Protein AF-A0A9E3B581-F1 (afdb_monomer_lite)

Radius of gyration: 24.34 Å; chains: 1; bounding box: 53×61×60 Å

Foldseek 3Di:
DDDDDDDDPPVVVVVVVVVQADPVRHGDPVRVVVVVVVVVVLPPPPPDPQQFDDDQKTKGFDADVVVRDTPDIDIDGPDDDPLVVVPPPDDLVCQLQSQLVVDLQCSLVSSLVSVVVVCVVVVNDDDPVVVVLSVLLVVLSCQLVVLCVCQVNCLQCLAPVNCCVPPVVVLVCQVVAADPPCVPVVDGTSNLVRNLSDPPPRVSNVVSVVSNVVSQVSSCVSVVGPDHD

Secondary structure (DSSP, 8-state):
--------SHHHHHHHHHTTB-TTSSBPHHHHHHHHHHHHHTT--SS-TTS-B-SSEEEEEEEETTTTEEEEEEEEE-----HHHHHTT--HHHHHHHHHTT-SSSHHHHHHHHHHHHHHHHT----HHHHHHHHHHHHHHHHHHHHIIIIIISHHHHSHHHHHHH-HHHHHHHHHSBPTTHHHH--SBHHHHHHTT-TTT-HHHHHHHHHHHHHHHHHHHHHSSSS--

Sequence (229 aa):
MRRGGMRHGALSAALDAQAARGRDGAPSAGLLSRIGRRNAELQDDGGNPFRKIGGAIELHCVVDPASRRVADAASFASAFRGYETLLLKRDLRDAGLISATASGICGGVHAATSAQCLEMALGIRTPPLAILMRNLLLACQYLNDAVMHLFVLSGPDYAETAIRATNREIWTKASQAPARHATVHGHATIGAILTELERPAGRLFAEALDMMRLARAAYALLAGKYPNS

Structure (mmCIF, N/CA/C/O backbone):
data_AF-A0A9E3B581-F1
#
_entry.id   AF-A0A9E3B581-F1
#
loop_
_atom_site.group_PDB
_atom_site.id
_atom_site.type_symbol
_atom_site.label_atom_id
_atom_site.label_alt_id
_atom_site.label_comp_id
_atom_site.label_asym_id
_atom_site.label_entity_id
_atom_site.label_seq_id
_atom_site.pdbx_PDB_ins_code
_atom_site.Cartn_x
_atom_site.Cartn_y
_atom_site.Cartn_z
_atom_site.occupancy
_atom_site.B_iso_or_equiv
_atom_site.auth_seq_id
_atom_site.auth_comp_id
_atom_site.auth_asym_id
_atom_site.auth_atom_id
_atom_site.pdbx_PDB_model_num
ATOM 1 N N . MET A 1 1 ? -27.750 13.774 -43.472 1.00 39.06 1 MET A N 1
ATOM 2 C CA . MET A 1 1 ? -26.744 12.851 -44.044 1.00 39.06 1 MET A CA 1
ATOM 3 C C . MET A 1 1 ? -25.387 13.179 -43.424 1.00 39.06 1 MET A C 1
ATOM 5 O O . MET A 1 1 ? -24.920 14.286 -43.640 1.00 39.06 1 MET A O 1
ATOM 9 N N . ARG A 1 2 ? -24.846 12.265 -42.597 1.00 31.09 2 ARG A N 1
ATOM 10 C CA . ARG A 1 2 ? -23.451 12.092 -42.105 1.00 31.09 2 ARG A CA 1
ATOM 11 C C . ARG A 1 2 ? -23.459 11.535 -40.671 1.00 31.09 2 ARG A C 1
ATOM 13 O O . ARG A 1 2 ? -23.556 12.269 -39.697 1.00 31.09 2 ARG A O 1
ATOM 20 N N . ARG A 1 3 ? -23.379 10.203 -40.585 1.00 34.72 3 ARG A N 1
ATOM 21 C CA . ARG A 1 3 ? -22.932 9.421 -39.421 1.00 34.72 3 ARG A CA 1
ATOM 22 C C . ARG A 1 3 ? -21.536 8.862 -39.730 1.00 34.72 3 ARG A C 1
ATOM 24 O O . ARG A 1 3 ? -21.291 8.506 -40.878 1.00 34.72 3 ARG A O 1
ATOM 31 N N . GLY A 1 4 ? -20.721 8.680 -38.688 1.00 29.81 4 GLY A N 1
ATOM 32 C CA . GLY A 1 4 ? -19.578 7.751 -38.646 1.00 29.81 4 GLY A CA 1
ATOM 33 C C . GLY A 1 4 ? -18.215 8.382 -38.985 1.00 29.81 4 GLY A C 1
ATOM 34 O O . GLY A 1 4 ? -18.109 9.105 -39.962 1.00 29.81 4 GLY A O 1
ATOM 35 N N . GLY A 1 5 ? -17.130 8.153 -38.241 1.00 28.77 5 GLY A N 1
ATOM 36 C CA . GLY A 1 5 ? -16.928 7.153 -37.196 1.00 28.77 5 GLY A CA 1
ATOM 37 C C . GLY A 1 5 ? -15.673 7.406 -36.355 1.00 28.77 5 GLY A C 1
ATOM 38 O O . GLY A 1 5 ? -14.672 7.941 -36.830 1.00 28.77 5 GLY A O 1
ATOM 39 N N . MET A 1 6 ? -15.755 6.986 -35.092 1.00 31.94 6 MET A N 1
ATOM 40 C CA . MET A 1 6 ? -14.611 6.762 -34.213 1.00 31.94 6 MET A CA 1
ATOM 41 C C . MET A 1 6 ? -13.744 5.650 -34.811 1.00 31.94 6 MET A C 1
ATOM 43 O O . MET A 1 6 ? -14.226 4.540 -35.031 1.00 31.94 6 MET A O 1
ATOM 47 N N . ARG A 1 7 ? -12.470 5.942 -35.092 1.00 37.88 7 ARG A N 1
ATOM 48 C CA . ARG A 1 7 ? -11.495 4.933 -35.517 1.00 37.88 7 ARG A CA 1
ATOM 49 C C . ARG A 1 7 ? -10.931 4.204 -34.297 1.00 37.88 7 ARG A C 1
ATOM 51 O O . ARG A 1 7 ? -10.439 4.820 -33.358 1.00 37.88 7 ARG A O 1
ATOM 58 N N . HIS A 1 8 ? -11.033 2.881 -34.354 1.00 37.97 8 HIS A N 1
ATOM 59 C CA . HIS A 1 8 ? -10.507 1.891 -33.422 1.00 37.97 8 HIS A CA 1
ATOM 60 C C . HIS A 1 8 ? -9.009 2.073 -33.112 1.00 37.97 8 HIS A C 1
ATOM 62 O O . HIS A 1 8 ? -8.169 1.721 -33.932 1.00 37.97 8 HIS A O 1
ATOM 68 N N . GLY A 1 9 ? -8.671 2.544 -31.907 1.00 34.25 9 GLY A N 1
ATOM 69 C CA . GLY A 1 9 ? -7.303 2.491 -31.359 1.00 34.25 9 GLY A CA 1
ATOM 70 C C . GLY A 1 9 ? -7.023 1.255 -30.488 1.00 34.25 9 GLY A C 1
ATOM 71 O O . GLY A 1 9 ? -5.874 0.897 -30.272 1.00 34.25 9 GLY A O 1
ATOM 72 N N . ALA A 1 10 ? -8.065 0.564 -30.014 1.00 38.19 10 ALA A N 1
ATOM 73 C CA . ALA A 1 10 ? -7.917 -0.535 -29.054 1.00 38.19 10 ALA A CA 1
ATOM 74 C C . ALA A 1 10 ? -7.697 -1.921 -29.698 1.00 38.19 10 ALA A C 1
ATOM 76 O O . ALA A 1 10 ? -7.156 -2.809 -29.048 1.00 38.19 10 ALA A O 1
ATOM 77 N N . LEU A 1 11 ? -8.069 -2.117 -30.973 1.00 31.05 11 LEU A N 1
ATOM 78 C CA . LEU A 1 11 ? -7.881 -3.406 -31.660 1.00 31.05 11 LEU A CA 1
ATOM 79 C C . LEU A 1 11 ? -6.465 -3.609 -32.236 1.00 31.05 11 LEU A C 1
ATOM 81 O O . LEU A 1 11 ? -6.071 -4.752 -32.449 1.00 31.05 11 LEU A O 1
ATOM 85 N N . SER A 1 12 ? -5.683 -2.544 -32.468 1.00 40.59 12 SER A N 1
ATOM 86 C CA . SER A 1 12 ? -4.322 -2.673 -33.029 1.00 40.59 12 SER A CA 1
ATOM 87 C C . SER A 1 12 ? -3.313 -3.204 -32.002 1.00 40.59 12 SER A C 1
ATOM 89 O O . SER A 1 12 ? -2.490 -4.044 -32.349 1.00 40.59 12 SER A O 1
ATOM 91 N N . ALA A 1 13 ? -3.433 -2.830 -30.725 1.00 41.91 13 ALA A N 1
ATOM 92 C CA . ALA A 1 13 ? -2.500 -3.271 -29.683 1.00 41.91 13 ALA A CA 1
ATOM 93 C C . ALA A 1 13 ? -2.571 -4.787 -29.397 1.00 41.91 13 ALA A C 1
ATOM 95 O O . ALA A 1 13 ? -1.562 -5.409 -29.067 1.00 41.91 13 ALA A O 1
ATOM 96 N N . ALA A 1 14 ? -3.751 -5.398 -29.552 1.00 33.53 14 ALA A N 1
ATOM 97 C CA . ALA A 1 14 ? -3.936 -6.841 -29.382 1.00 33.53 14 ALA A CA 1
ATOM 98 C C . ALA A 1 14 ? -3.384 -7.652 -30.572 1.00 33.53 14 ALA A C 1
ATOM 100 O O . ALA A 1 14 ? -2.835 -8.736 -30.375 1.00 33.53 14 ALA A O 1
ATOM 101 N N . LEU A 1 15 ? -3.470 -7.107 -31.793 1.00 38.09 15 LEU A N 1
ATOM 102 C CA . LEU A 1 15 ? -2.900 -7.716 -33.001 1.00 38.09 15 LEU A CA 1
ATOM 103 C C . LEU A 1 15 ? -1.364 -7.610 -33.027 1.00 38.09 15 LEU A C 1
ATOM 105 O O . LEU A 1 15 ? -0.687 -8.567 -33.406 1.00 38.09 15 LEU A O 1
ATOM 109 N N . ASP A 1 16 ? -0.802 -6.511 -32.517 1.00 46.91 16 ASP A N 1
ATOM 110 C CA . ASP A 1 16 ? 0.651 -6.331 -32.380 1.00 46.91 16 ASP A CA 1
ATOM 111 C C . ASP A 1 16 ? 1.275 -7.273 -31.329 1.00 46.91 16 ASP A C 1
ATOM 113 O O . ASP A 1 16 ? 2.430 -7.686 -31.463 1.00 46.91 16 ASP A O 1
ATOM 117 N N . ALA A 1 17 ? 0.512 -7.681 -30.308 1.00 45.53 17 ALA A N 1
ATOM 118 C CA . ALA A 1 17 ? 0.962 -8.649 -29.305 1.00 45.53 17 ALA A CA 1
ATOM 119 C C . ALA A 1 17 ? 1.059 -10.085 -29.859 1.00 45.53 17 ALA A C 1
ATOM 121 O O . ALA A 1 17 ? 1.951 -10.839 -29.461 1.00 45.53 17 ALA A O 1
ATOM 122 N N . GLN A 1 18 ? 0.187 -10.459 -30.804 1.00 43.88 18 GLN A N 1
ATOM 123 C CA . GLN A 1 18 ? 0.262 -11.744 -31.511 1.00 43.88 18 GLN A CA 1
ATOM 124 C C . GLN A 1 18 ? 1.429 -11.791 -32.510 1.00 43.88 18 GLN A C 1
ATOM 126 O O . GLN A 1 18 ? 2.056 -12.837 -32.654 1.00 43.88 18 GLN A O 1
ATOM 131 N N . ALA A 1 19 ? 1.792 -10.663 -33.130 1.00 48.06 19 ALA A N 1
ATOM 132 C CA . ALA A 1 19 ? 2.948 -10.562 -34.030 1.00 48.06 19 ALA A CA 1
ATOM 133 C C . ALA A 1 19 ? 4.317 -10.596 -33.307 1.00 48.06 19 ALA A C 1
ATOM 135 O O . ALA A 1 19 ? 5.365 -10.766 -33.936 1.00 48.06 19 ALA A O 1
ATOM 136 N N . ALA A 1 20 ? 4.332 -10.439 -31.979 1.00 49.56 20 ALA A N 1
ATOM 137 C CA . ALA A 1 20 ? 5.546 -10.357 -31.165 1.00 49.56 20 ALA A CA 1
ATOM 138 C C . ALA A 1 20 ? 6.066 -11.715 -30.646 1.00 49.56 20 ALA A C 1
ATOM 140 O O . ALA A 1 20 ? 7.172 -11.781 -30.101 1.00 49.56 20 ALA A O 1
ATOM 141 N N . ARG A 1 21 ? 5.299 -12.799 -30.818 1.00 49.09 21 ARG A N 1
ATOM 142 C CA . ARG A 1 21 ? 5.672 -14.158 -30.395 1.00 49.09 21 ARG A CA 1
ATOM 143 C C . ARG A 1 21 ? 5.997 -15.016 -31.619 1.00 49.09 21 ARG A C 1
ATOM 145 O O . ARG A 1 21 ? 5.215 -15.089 -32.560 1.00 49.09 21 ARG A O 1
ATOM 152 N N . GLY A 1 22 ? 7.173 -15.638 -31.623 1.00 55.12 22 GLY A N 1
ATOM 153 C CA . GLY A 1 22 ? 7.554 -16.653 -32.603 1.00 55.12 22 GLY A CA 1
ATOM 154 C C . GLY A 1 22 ? 6.692 -17.912 -32.475 1.00 55.12 22 GLY A C 1
ATOM 155 O O . GLY A 1 22 ? 5.987 -18.094 -31.481 1.00 55.12 22 GLY A O 1
ATOM 156 N N . ARG A 1 23 ? 6.764 -18.793 -33.481 1.00 52.56 23 ARG A N 1
ATOM 157 C CA . ARG A 1 23 ? 5.928 -20.008 -33.595 1.00 52.56 23 ARG A CA 1
ATOM 158 C C . ARG A 1 23 ? 6.023 -20.959 -32.390 1.00 52.56 23 ARG A C 1
ATOM 160 O O . ARG A 1 23 ? 5.072 -21.691 -32.146 1.00 52.56 23 ARG A O 1
ATOM 167 N N . ASP A 1 24 ? 7.087 -20.851 -31.595 1.00 58.00 24 ASP A N 1
ATOM 168 C CA . ASP A 1 24 ? 7.362 -21.704 -30.430 1.00 58.00 24 ASP A CA 1
ATOM 169 C C . ASP A 1 24 ? 7.114 -20.988 -29.084 1.00 58.00 24 ASP A C 1
ATOM 171 O O . ASP A 1 24 ? 7.554 -21.439 -28.029 1.00 58.00 24 ASP A O 1
ATOM 175 N N . GLY A 1 25 ? 6.465 -19.816 -29.100 1.00 57.72 25 GLY A N 1
ATOM 176 C CA . GLY A 1 25 ? 6.252 -18.983 -27.909 1.00 57.72 25 GLY A CA 1
ATOM 177 C C . GLY A 1 25 ? 7.471 -18.155 -27.482 1.00 57.72 25 GLY A C 1
ATOM 178 O O . GLY A 1 25 ? 7.351 -17.313 -26.592 1.00 57.72 25 GLY A O 1
ATOM 179 N N . ALA A 1 26 ? 8.619 -18.331 -28.144 1.00 55.28 26 ALA A N 1
ATOM 180 C CA . ALA A 1 26 ? 9.804 -17.501 -27.957 1.00 55.28 26 ALA A CA 1
ATOM 181 C C . ALA A 1 26 ? 9.571 -16.054 -28.454 1.00 55.28 26 ALA A C 1
ATOM 183 O O . ALA A 1 26 ? 8.834 -15.850 -29.423 1.00 55.28 26 ALA A O 1
ATOM 184 N N . PRO A 1 27 ? 10.195 -15.031 -27.840 1.00 66.00 27 PRO A N 1
ATOM 185 C CA . PRO A 1 27 ? 10.132 -13.651 -28.327 1.00 66.00 27 PRO A CA 1
ATOM 186 C C . PRO A 1 27 ? 10.626 -13.556 -29.777 1.00 66.00 27 PRO A C 1
ATOM 188 O O . PRO A 1 27 ? 11.652 -14.144 -30.119 1.00 66.00 27 PRO A O 1
ATOM 191 N N . SER A 1 28 ? 9.924 -12.821 -30.644 1.00 79.25 28 SER A N 1
ATOM 192 C CA . SER A 1 28 ? 10.356 -12.680 -32.040 1.00 79.25 28 SER A CA 1
ATOM 193 C C . SER A 1 28 ? 11.696 -11.937 -32.146 1.00 79.25 28 SER A C 1
ATOM 195 O O . SER A 1 28 ? 11.995 -11.040 -31.355 1.00 79.25 28 SER A O 1
ATOM 197 N N . ALA A 1 29 ? 12.503 -12.255 -33.163 1.00 71.31 29 ALA A N 1
ATOM 198 C CA . ALA A 1 29 ? 13.773 -11.562 -33.410 1.00 71.31 29 ALA A CA 1
ATOM 199 C C . ALA A 1 29 ? 13.588 -10.040 -33.594 1.00 71.31 29 ALA A C 1
ATOM 201 O O . ALA A 1 29 ? 14.435 -9.251 -33.180 1.00 71.31 29 ALA A O 1
ATOM 202 N N . GLY A 1 30 ? 12.445 -9.616 -34.148 1.00 72.50 30 GLY A N 1
ATOM 203 C CA . GLY A 1 30 ? 12.073 -8.203 -34.259 1.00 72.50 30 GLY A CA 1
ATOM 204 C C . GLY A 1 30 ? 11.800 -7.543 -32.904 1.00 72.50 30 GLY A C 1
ATOM 205 O O . GLY A 1 30 ? 12.221 -6.407 -32.681 1.00 72.50 30 GLY A O 1
ATOM 206 N N . LEU A 1 31 ? 11.157 -8.257 -31.972 1.00 69.06 31 LEU A N 1
ATOM 207 C CA . LEU A 1 31 ? 10.978 -7.797 -30.594 1.00 69.06 31 LEU A CA 1
ATOM 208 C C . LEU A 1 31 ? 12.328 -7.711 -29.866 1.00 69.06 31 LEU A C 1
ATOM 210 O O . LEU A 1 31 ? 12.616 -6.687 -29.254 1.00 69.06 31 LEU A O 1
ATOM 214 N N . LEU A 1 32 ? 13.178 -8.734 -29.987 1.00 66.50 32 LEU A N 1
ATOM 215 C CA . LEU A 1 32 ? 14.514 -8.751 -29.379 1.00 66.50 32 LEU A CA 1
ATOM 216 C C . LEU A 1 32 ? 15.411 -7.631 -29.923 1.00 66.50 32 LEU A C 1
ATOM 218 O O . LEU A 1 32 ? 16.082 -6.961 -29.146 1.00 66.50 32 LEU A O 1
ATOM 222 N N . SER A 1 33 ? 15.369 -7.358 -31.230 1.00 68.06 33 SER A N 1
ATOM 223 C CA . SER A 1 33 ? 16.091 -6.236 -31.847 1.00 68.06 33 SER A CA 1
ATOM 224 C C . SER A 1 33 ? 15.592 -4.879 -31.346 1.00 68.06 33 SER A C 1
ATOM 226 O O . SER A 1 33 ? 16.394 -3.981 -31.098 1.00 68.06 33 SER A O 1
ATOM 228 N N . ARG A 1 34 ? 14.275 -4.712 -31.167 1.00 68.00 34 ARG A N 1
ATOM 229 C CA . ARG A 1 34 ? 13.693 -3.489 -30.592 1.00 68.00 34 ARG A CA 1
ATOM 230 C C . ARG A 1 34 ? 14.086 -3.297 -29.129 1.00 68.00 34 ARG A C 1
ATOM 232 O O . ARG A 1 34 ? 14.439 -2.186 -28.753 1.00 68.00 34 ARG A O 1
ATOM 239 N N . ILE A 1 35 ? 14.044 -4.366 -28.332 1.00 66.25 35 ILE A N 1
ATOM 240 C CA . ILE A 1 35 ? 14.500 -4.354 -26.936 1.00 66.25 35 ILE A CA 1
ATOM 241 C C . ILE A 1 35 ? 15.991 -4.010 -26.886 1.00 66.25 35 ILE A C 1
ATOM 243 O O . ILE A 1 35 ? 16.377 -3.120 -26.141 1.00 66.25 35 ILE A O 1
ATOM 247 N N . GLY A 1 36 ? 16.814 -4.643 -27.727 1.00 64.69 36 GLY A N 1
ATOM 248 C CA . GLY A 1 36 ? 18.250 -4.376 -27.818 1.00 64.69 36 GLY A CA 1
ATOM 249 C C . GLY A 1 36 ? 18.569 -2.926 -28.188 1.00 64.69 36 GLY A C 1
ATOM 250 O O . GLY A 1 36 ? 19.409 -2.314 -27.539 1.00 64.69 36 GLY A O 1
ATOM 251 N N . ARG A 1 37 ? 17.860 -2.343 -29.166 1.00 65.31 37 ARG A N 1
ATOM 252 C CA . ARG A 1 37 ? 18.020 -0.927 -29.550 1.00 65.31 37 ARG A CA 1
ATOM 253 C C . ARG A 1 37 ? 17.639 0.024 -28.424 1.00 65.31 37 ARG A C 1
ATOM 255 O O . ARG A 1 37 ? 18.425 0.900 -28.089 1.00 65.31 37 ARG A O 1
ATOM 262 N N . ARG A 1 38 ? 16.475 -0.198 -27.801 1.00 59.44 38 ARG A N 1
ATOM 263 C CA . ARG A 1 38 ? 16.016 0.625 -26.677 1.00 59.44 38 ARG A CA 1
ATOM 264 C C . ARG A 1 38 ? 16.976 0.525 -25.495 1.00 59.44 38 ARG A C 1
ATOM 266 O O . ARG A 1 38 ? 17.289 1.527 -24.873 1.00 59.44 38 ARG A O 1
ATOM 273 N N . ASN A 1 39 ? 17.497 -0.667 -25.218 1.00 56.38 39 ASN A N 1
ATOM 274 C CA . ASN A 1 39 ? 18.479 -0.871 -24.158 1.00 56.38 39 ASN A CA 1
ATOM 275 C C . ASN A 1 39 ? 19.835 -0.226 -24.484 1.00 56.38 39 ASN A C 1
ATOM 277 O O . ASN A 1 39 ? 20.476 0.276 -23.572 1.00 56.38 39 ASN A O 1
ATOM 281 N N . ALA A 1 40 ? 20.265 -0.203 -25.749 1.00 57.31 40 ALA A N 1
ATOM 282 C CA . ALA A 1 40 ? 21.494 0.475 -26.165 1.00 57.31 40 ALA A CA 1
ATOM 283 C C . ALA A 1 40 ? 21.371 2.003 -26.064 1.00 57.31 40 ALA A C 1
ATOM 285 O O . ALA A 1 40 ? 22.282 2.658 -25.568 1.00 57.31 40 ALA A O 1
ATOM 286 N N . GLU A 1 41 ? 20.217 2.568 -26.436 1.00 55.50 41 GLU A N 1
ATOM 287 C CA . GLU A 1 41 ? 19.909 3.984 -26.199 1.00 55.50 41 GLU A CA 1
ATOM 288 C C . GLU A 1 41 ? 19.975 4.316 -24.702 1.00 55.50 41 GLU A C 1
ATOM 290 O O . GLU A 1 41 ? 20.425 5.404 -24.350 1.00 55.50 41 GLU A O 1
ATOM 295 N N . LEU A 1 42 ? 19.608 3.370 -23.823 1.00 52.25 42 LEU A N 1
ATOM 296 C CA . LEU A 1 42 ? 19.691 3.475 -22.360 1.00 52.25 42 LEU A CA 1
ATOM 297 C C . LEU A 1 42 ? 21.117 3.416 -21.768 1.00 52.25 42 LEU A C 1
ATOM 299 O O . LEU A 1 42 ? 21.265 3.733 -20.588 1.00 52.25 42 LEU A O 1
ATOM 303 N N . GLN A 1 43 ? 22.151 3.064 -22.546 1.00 49.31 43 GLN A N 1
ATOM 304 C CA . GLN A 1 43 ? 23.533 2.923 -22.051 1.00 49.31 43 GLN A CA 1
ATOM 305 C C . GLN A 1 43 ? 24.448 4.141 -22.261 1.00 49.31 43 GLN A C 1
ATOM 307 O O . GLN A 1 43 ? 25.505 4.169 -21.645 1.00 49.31 43 GLN A O 1
ATOM 312 N N . ASP A 1 44 ? 24.059 5.146 -23.055 1.00 51.00 44 ASP A N 1
ATOM 313 C CA . ASP A 1 44 ? 24.839 6.391 -23.188 1.00 51.00 44 ASP A CA 1
ATOM 314 C C . ASP A 1 44 ? 24.720 7.246 -21.907 1.00 51.00 44 ASP A C 1
ATOM 316 O O . ASP A 1 44 ? 23.622 7.622 -21.472 1.00 51.00 44 ASP A O 1
ATOM 320 N N . ASP A 1 45 ? 25.855 7.478 -21.258 1.00 54.06 45 ASP A N 1
ATOM 321 C CA . ASP A 1 45 ? 26.043 7.841 -19.853 1.00 54.06 45 ASP A CA 1
ATOM 322 C C . ASP A 1 45 ? 26.466 9.305 -19.661 1.00 54.06 45 ASP A C 1
ATOM 324 O O . ASP A 1 45 ? 27.198 9.641 -18.731 1.00 54.06 45 ASP A O 1
ATOM 328 N N . GLY A 1 46 ? 25.918 10.204 -20.488 1.00 51.03 46 GLY A N 1
ATOM 329 C CA . GLY A 1 46 ? 26.117 11.664 -20.472 1.00 51.03 46 GLY A CA 1
ATOM 330 C C . GLY A 1 46 ? 25.676 12.419 -19.200 1.00 51.03 46 GLY A C 1
ATOM 331 O O . GLY A 1 46 ? 25.157 13.529 -19.288 1.00 51.03 46 GLY A O 1
ATOM 332 N N . GLY A 1 47 ? 25.844 11.836 -18.011 1.00 51.72 47 GLY A N 1
ATOM 333 C CA . GLY A 1 47 ? 25.756 12.517 -16.723 1.00 51.72 47 GLY A CA 1
ATOM 334 C C . GLY A 1 47 ? 24.343 12.783 -16.207 1.00 51.72 47 GLY A C 1
ATOM 335 O O . GLY A 1 47 ? 24.195 13.600 -15.306 1.00 51.72 47 GLY A O 1
ATOM 336 N N . ASN A 1 48 ? 23.301 12.135 -16.745 1.00 50.50 48 ASN A N 1
ATOM 337 C CA . ASN A 1 48 ? 21.916 12.366 -16.318 1.00 50.50 48 ASN A CA 1
ATOM 338 C C . ASN A 1 48 ? 21.562 11.564 -15.039 1.00 50.50 48 ASN A C 1
ATOM 340 O O . ASN 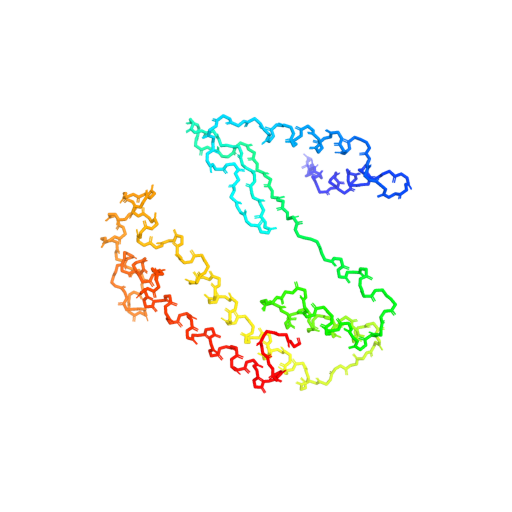A 1 48 ? 21.343 10.351 -15.127 1.00 50.50 48 ASN A O 1
ATOM 344 N N . PRO A 1 49 ? 21.426 12.211 -13.862 1.00 52.00 49 PRO A N 1
ATOM 345 C CA . PRO A 1 49 ? 21.212 11.529 -12.582 1.00 52.00 49 PRO A CA 1
ATOM 346 C C . PRO A 1 49 ? 19.799 10.940 -12.417 1.00 52.00 49 PRO A C 1
ATOM 348 O O . PRO A 1 49 ? 19.541 10.240 -11.442 1.00 52.00 49 PRO A O 1
ATOM 351 N N . PHE A 1 50 ? 18.876 11.197 -13.350 1.00 48.09 50 PHE A N 1
ATOM 352 C CA . PHE A 1 50 ? 17.476 10.757 -13.272 1.00 48.09 50 PHE A CA 1
ATOM 353 C C . PHE A 1 50 ? 17.179 9.496 -14.093 1.00 48.09 50 PHE A C 1
ATOM 355 O O . PHE A 1 50 ? 16.044 9.018 -14.093 1.00 48.09 50 PHE A O 1
ATOM 362 N N . ARG A 1 51 ? 18.173 8.958 -14.815 1.00 49.88 51 ARG A N 1
ATOM 363 C CA . ARG A 1 51 ? 17.961 7.843 -15.749 1.00 49.88 51 ARG A CA 1
ATOM 364 C C . ARG A 1 51 ? 17.789 6.491 -15.061 1.00 49.88 51 ARG A C 1
ATOM 366 O O . ARG A 1 51 ? 17.202 5.600 -15.656 1.00 49.88 51 ARG A O 1
ATOM 373 N N . LYS A 1 52 ? 18.273 6.336 -13.827 1.00 48.31 52 LYS A N 1
ATOM 374 C CA . LYS A 1 52 ? 18.063 5.130 -13.025 1.00 48.31 52 LYS A CA 1
ATOM 375 C C . LYS A 1 52 ? 17.690 5.508 -11.602 1.00 48.31 52 LYS A C 1
ATOM 377 O O . LYS A 1 52 ? 18.542 5.852 -10.790 1.00 48.31 52 LYS A O 1
ATOM 382 N N . ILE A 1 53 ? 16.406 5.388 -11.300 1.00 48.50 53 ILE A N 1
ATOM 383 C CA . ILE A 1 53 ? 15.895 5.435 -9.933 1.00 48.50 53 ILE A CA 1
ATOM 384 C C . ILE A 1 53 ? 15.359 4.032 -9.637 1.00 48.50 53 ILE A C 1
ATOM 386 O O . ILE A 1 53 ? 14.394 3.612 -10.277 1.00 48.50 53 ILE A O 1
ATOM 390 N N . GLY A 1 54 ? 15.978 3.290 -8.706 1.00 48.41 54 GLY A N 1
ATOM 391 C CA . GLY A 1 54 ? 15.287 2.157 -8.075 1.00 48.41 54 GLY A CA 1
ATOM 392 C C . GLY A 1 54 ? 16.071 0.890 -7.703 1.00 48.41 54 GLY A C 1
ATOM 393 O O . GLY A 1 54 ? 17.210 0.670 -8.112 1.00 48.41 54 GLY A O 1
ATOM 394 N N . GLY A 1 55 ? 15.380 0.076 -6.890 1.00 55.38 55 GLY A N 1
ATOM 395 C CA . GLY A 1 55 ? 15.712 -1.282 -6.439 1.00 55.38 55 GLY A CA 1
ATOM 396 C C . GLY A 1 55 ? 14.991 -2.363 -7.265 1.00 55.38 55 GLY A C 1
ATOM 397 O O . GLY A 1 55 ? 15.328 -2.570 -8.421 1.00 55.38 55 GLY A O 1
ATOM 398 N N . ALA A 1 56 ? 14.003 -3.081 -6.706 1.00 66.31 56 ALA A N 1
ATOM 399 C CA . ALA A 1 56 ? 13.307 -4.180 -7.415 1.00 66.31 56 ALA A CA 1
ATOM 400 C C . ALA A 1 56 ? 12.448 -3.735 -8.627 1.00 66.31 56 ALA A C 1
ATOM 402 O O . ALA A 1 56 ? 12.136 -4.551 -9.498 1.00 66.31 56 ALA A O 1
ATOM 403 N N . ILE A 1 57 ? 12.077 -2.451 -8.682 1.00 79.06 57 ILE A N 1
ATOM 404 C CA . ILE A 1 57 ? 11.528 -1.771 -9.861 1.00 79.06 57 ILE A CA 1
ATOM 405 C C . ILE A 1 57 ? 12.518 -0.672 -10.238 1.00 79.06 57 ILE A C 1
ATOM 407 O O . ILE A 1 57 ? 12.921 0.113 -9.381 1.00 79.06 57 ILE A O 1
ATOM 411 N N . GLU A 1 58 ? 12.874 -0.616 -11.513 1.00 79.38 58 GLU A N 1
ATOM 412 C CA . GLU A 1 58 ? 13.701 0.412 -12.124 1.00 79.38 58 GLU A CA 1
ATOM 413 C C . GLU A 1 58 ? 12.838 1.308 -13.018 1.00 79.38 58 GLU A C 1
ATOM 415 O O . GLU A 1 58 ? 11.999 0.826 -13.787 1.00 79.38 58 GLU A O 1
ATOM 420 N N . LEU A 1 59 ? 13.063 2.617 -12.934 1.00 78.75 59 LEU A N 1
ATOM 421 C CA . LEU A 1 59 ? 12.500 3.602 -13.853 1.00 78.75 59 LEU A CA 1
ATOM 422 C C . LEU A 1 59 ? 13.620 4.194 -14.705 1.00 78.75 59 LEU A C 1
ATOM 424 O O . LEU A 1 59 ? 14.599 4.715 -14.170 1.00 78.75 59 LEU A O 1
ATOM 428 N N . HIS A 1 60 ? 13.442 4.102 -16.020 1.00 78.62 60 HIS A N 1
ATOM 429 C CA . HIS A 1 60 ? 14.338 4.615 -17.047 1.00 78.62 60 HIS A CA 1
ATOM 430 C C . HIS A 1 60 ? 13.666 5.780 -17.756 1.00 78.62 60 HIS A C 1
ATOM 432 O O . HIS A 1 60 ? 12.655 5.581 -18.423 1.00 78.62 60 HIS A O 1
ATOM 438 N N . CYS A 1 61 ? 14.213 6.987 -17.622 1.00 78.81 61 CYS A N 1
ATOM 439 C CA . CYS A 1 61 ? 13.602 8.205 -18.158 1.00 78.81 61 CYS A CA 1
ATOM 440 C C . CYS A 1 61 ? 14.591 9.002 -19.016 1.00 78.81 61 CYS A C 1
ATOM 442 O O . CYS A 1 61 ? 15.746 9.193 -18.633 1.00 78.81 61 CYS A O 1
ATOM 444 N N . VAL A 1 62 ? 14.115 9.524 -20.147 1.00 79.38 62 VAL A N 1
ATOM 445 C CA . VAL A 1 62 ? 14.805 10.543 -20.948 1.00 79.38 62 VAL A CA 1
ATOM 446 C C . VAL A 1 62 ? 14.093 11.867 -20.716 1.00 79.38 62 VAL A C 1
ATOM 448 O O . VAL A 1 62 ? 12.908 12.008 -21.015 1.00 79.38 62 VAL A O 1
ATOM 451 N N . VAL A 1 63 ? 14.807 12.836 -20.152 1.00 82.75 63 VAL A N 1
ATOM 452 C CA . VAL A 1 63 ? 14.260 14.151 -19.800 1.00 82.75 63 VAL A CA 1
ATOM 453 C C . VAL A 1 63 ? 14.879 15.196 -20.712 1.00 82.75 63 VAL A C 1
ATOM 455 O O . VAL A 1 63 ? 16.097 15.218 -20.864 1.00 82.75 63 VAL A O 1
ATOM 458 N N . ASP A 1 64 ? 14.045 16.062 -21.284 1.00 83.25 64 ASP A N 1
ATOM 459 C CA . ASP A 1 64 ? 14.470 17.287 -21.958 1.00 83.25 64 ASP A CA 1
ATOM 460 C C . ASP A 1 64 ? 14.386 18.457 -20.960 1.00 83.25 64 ASP A C 1
ATOM 462 O O . ASP A 1 64 ? 13.280 18.907 -20.624 1.00 83.25 64 ASP A O 1
ATOM 466 N N . PRO A 1 65 ? 15.529 18.967 -20.462 1.00 84.06 65 PRO A N 1
ATOM 467 C CA . PRO A 1 65 ? 15.540 20.059 -19.497 1.00 84.06 65 PRO A CA 1
ATOM 468 C C . PRO A 1 65 ? 15.062 21.387 -20.090 1.00 84.06 65 PRO A C 1
ATOM 470 O O . PRO A 1 65 ? 14.505 22.202 -19.356 1.00 84.06 65 PRO A O 1
ATOM 473 N N . ALA A 1 66 ? 15.253 21.609 -21.396 1.00 88.56 66 ALA A N 1
ATOM 474 C CA . ALA A 1 66 ? 14.898 22.866 -22.047 1.00 88.56 66 ALA A CA 1
ATOM 475 C C . ALA A 1 66 ? 13.377 23.012 -22.160 1.00 88.56 66 ALA A C 1
ATOM 477 O O . ALA A 1 66 ? 12.827 24.060 -21.823 1.00 88.56 66 ALA A O 1
ATOM 478 N N . SER A 1 67 ? 12.682 21.945 -22.566 1.00 91.56 67 SER A N 1
ATOM 479 C CA . SER A 1 67 ? 11.213 21.938 -22.600 1.00 91.56 67 SER A CA 1
ATOM 480 C C . SER A 1 67 ? 10.563 21.564 -21.264 1.00 91.56 67 SER A C 1
ATOM 482 O O . SER A 1 67 ? 9.350 21.718 -21.119 1.00 91.56 67 SER A O 1
ATOM 484 N N . ARG A 1 68 ? 11.350 21.105 -20.279 1.00 90.81 68 ARG A N 1
ATOM 485 C CA . ARG A 1 68 ? 10.886 20.591 -18.977 1.00 90.81 68 ARG A CA 1
ATOM 486 C C . ARG A 1 68 ? 9.892 19.433 -19.125 1.00 90.81 68 ARG A C 1
ATOM 488 O O . ARG A 1 68 ? 8.885 19.376 -18.417 1.00 90.81 68 ARG A O 1
ATOM 495 N N . ARG A 1 69 ? 10.154 18.507 -20.054 1.00 88.69 69 ARG A N 1
ATOM 496 C CA . ARG A 1 69 ? 9.289 17.345 -20.327 1.00 88.69 69 ARG A CA 1
ATOM 497 C C . ARG A 1 69 ? 10.066 16.039 -20.259 1.00 88.69 69 ARG A C 1
ATOM 499 O O . ARG A 1 69 ? 11.249 15.977 -20.579 1.00 88.69 69 ARG A O 1
ATOM 506 N N . VAL A 1 70 ? 9.363 14.974 -19.885 1.00 85.00 70 VAL A N 1
ATOM 507 C CA . VAL A 1 70 ? 9.841 13.602 -20.075 1.00 85.00 70 VAL A CA 1
ATOM 508 C C . VAL A 1 70 ? 9.578 13.232 -21.534 1.00 85.00 70 VAL A C 1
ATOM 510 O O . VAL A 1 70 ? 8.425 13.215 -21.962 1.00 85.00 70 VAL A O 1
ATOM 513 N N . ALA A 1 71 ? 10.644 13.015 -22.301 1.00 83.50 71 ALA A N 1
ATOM 514 C CA . ALA A 1 71 ? 10.582 12.665 -23.717 1.00 83.50 71 ALA A CA 1
ATOM 515 C C . ALA A 1 71 ? 10.276 11.175 -23.923 1.00 83.50 71 ALA A C 1
ATOM 517 O O . ALA A 1 71 ? 9.529 10.827 -24.833 1.00 83.50 71 ALA A O 1
ATOM 518 N N . ASP A 1 72 ? 10.815 10.315 -23.054 1.00 82.12 72 ASP A N 1
ATOM 519 C CA . ASP A 1 72 ? 10.520 8.882 -23.020 1.00 82.12 72 ASP A CA 1
ATOM 520 C C . ASP A 1 72 ? 10.647 8.332 -21.592 1.00 82.12 72 ASP A C 1
ATOM 522 O O . ASP A 1 72 ? 11.406 8.865 -20.775 1.00 82.12 72 ASP A O 1
ATOM 526 N N . ALA A 1 73 ? 9.901 7.270 -21.292 1.00 82.81 73 ALA A N 1
ATOM 527 C CA . ALA A 1 73 ? 9.950 6.580 -20.010 1.00 82.81 73 ALA A CA 1
ATOM 528 C C . ALA A 1 73 ? 9.664 5.080 -20.154 1.00 82.81 73 ALA A C 1
ATOM 530 O O . ALA A 1 73 ? 8.749 4.651 -20.860 1.00 82.81 73 ALA A O 1
ATOM 531 N N . ALA A 1 74 ? 10.402 4.271 -19.404 1.00 82.56 74 ALA A N 1
ATOM 532 C CA . ALA A 1 74 ? 10.192 2.840 -19.280 1.00 82.56 74 ALA A CA 1
ATOM 533 C C . ALA A 1 74 ? 10.286 2.410 -17.814 1.00 82.56 74 ALA A C 1
ATOM 535 O O . ALA A 1 74 ? 11.134 2.881 -17.062 1.00 82.56 74 ALA A O 1
ATOM 536 N N . SER A 1 75 ? 9.424 1.475 -17.418 1.00 82.81 75 SER A N 1
ATOM 537 C CA . SER A 1 75 ? 9.520 0.783 -16.134 1.00 82.81 75 SER A CA 1
ATOM 538 C C . SER A 1 75 ? 9.977 -0.652 -16.366 1.00 82.81 75 SER A C 1
ATOM 540 O O . SER A 1 75 ? 9.532 -1.306 -17.314 1.00 82.81 75 SER A O 1
ATOM 542 N N . PHE A 1 76 ? 10.875 -1.131 -15.513 1.00 81.12 76 PHE A N 1
ATOM 543 C CA . PHE A 1 76 ? 11.427 -2.474 -15.568 1.00 81.12 76 PHE A CA 1
ATOM 544 C C . PHE A 1 76 ? 11.414 -3.101 -14.174 1.00 81.12 76 PHE A C 1
ATOM 546 O O . PHE A 1 76 ? 11.997 -2.562 -13.242 1.00 81.12 76 PHE A O 1
ATOM 553 N N . ALA A 1 77 ? 10.760 -4.249 -14.021 1.00 80.62 77 ALA A N 1
ATOM 554 C CA . ALA A 1 77 ? 10.825 -5.038 -12.796 1.00 80.62 77 ALA A CA 1
ATOM 555 C C . ALA A 1 77 ? 11.868 -6.145 -12.977 1.00 80.62 77 ALA A C 1
ATOM 557 O O . ALA A 1 77 ? 11.719 -6.998 -13.851 1.00 80.62 77 ALA A O 1
ATOM 558 N N . SER A 1 78 ? 12.924 -6.127 -12.165 1.00 77.50 78 SER A N 1
ATOM 559 C CA . SER A 1 78 ? 14.049 -7.065 -12.294 1.00 77.50 78 SER A CA 1
ATOM 560 C C . SER A 1 78 ? 13.820 -8.387 -11.555 1.00 77.50 78 SER A C 1
ATOM 562 O O . SER A 1 78 ? 14.434 -9.401 -11.884 1.00 77.50 78 SER A O 1
ATOM 564 N N . ALA A 1 79 ? 12.921 -8.401 -10.568 1.00 80.81 79 ALA A N 1
ATOM 565 C CA . ALA A 1 79 ? 12.637 -9.574 -9.753 1.00 80.81 79 ALA A CA 1
ATOM 566 C C . ALA A 1 79 ? 11.545 -10.464 -10.374 1.00 80.81 79 ALA A C 1
ATOM 568 O O . ALA A 1 79 ? 10.421 -10.022 -10.606 1.00 80.81 79 ALA A O 1
ATOM 569 N N . PHE A 1 80 ? 11.848 -11.754 -10.550 1.00 87.94 80 PHE A N 1
ATOM 570 C CA . PHE A 1 80 ? 10.897 -12.774 -10.995 1.00 87.94 80 PHE A CA 1
ATOM 571 C C . PHE A 1 80 ? 10.934 -13.996 -10.068 1.00 87.94 80 PHE A C 1
ATOM 573 O O . PHE A 1 80 ? 12.005 -14.499 -9.740 1.00 87.94 80 PHE A O 1
ATOM 580 N N . ARG A 1 81 ? 9.754 -14.476 -9.645 1.00 87.75 81 ARG A N 1
ATOM 581 C CA . ARG A 1 81 ? 9.599 -15.657 -8.766 1.00 87.75 81 ARG A CA 1
ATOM 582 C C . ARG A 1 81 ? 8.782 -16.804 -9.372 1.00 87.75 81 ARG A C 1
ATOM 584 O O . ARG A 1 81 ? 8.834 -17.908 -8.849 1.00 87.75 81 ARG A O 1
ATOM 591 N N . GLY A 1 82 ? 8.032 -16.565 -10.452 1.00 93.06 82 GLY A N 1
ATOM 592 C CA . GLY A 1 82 ? 7.326 -17.621 -11.192 1.00 93.06 82 GLY A CA 1
ATOM 593 C C . GLY A 1 82 ? 6.203 -18.348 -10.439 1.00 93.06 82 GLY A C 1
ATOM 594 O O . GLY A 1 82 ? 6.070 -19.560 -10.591 1.00 93.06 82 GLY A O 1
ATOM 595 N N . TYR A 1 83 ? 5.382 -17.638 -9.653 1.00 93.12 83 TYR A N 1
ATOM 596 C CA . TYR A 1 83 ? 4.277 -18.230 -8.872 1.00 93.12 83 TYR A CA 1
ATOM 597 C C . TYR A 1 83 ? 3.312 -19.097 -9.690 1.00 93.12 83 TYR A C 1
ATOM 599 O O . TYR A 1 83 ? 2.863 -20.131 -9.208 1.00 93.12 83 TYR A O 1
ATOM 607 N N . GLU A 1 84 ? 3.031 -18.713 -10.932 1.00 93.50 84 GLU A N 1
ATOM 608 C CA . GLU A 1 84 ? 2.153 -19.458 -11.841 1.00 93.50 84 GLU A CA 1
ATOM 609 C C . GLU A 1 84 ? 2.699 -20.864 -12.115 1.00 93.50 84 GLU A C 1
ATOM 611 O O . GLU A 1 84 ? 1.970 -21.848 -12.020 1.00 93.50 84 GLU A O 1
ATOM 616 N N . THR A 1 85 ? 4.007 -20.972 -12.361 1.00 94.25 85 THR A N 1
ATOM 617 C CA . THR A 1 85 ? 4.695 -22.254 -12.534 1.00 94.25 85 THR A CA 1
ATOM 618 C C . THR A 1 85 ? 4.765 -23.031 -11.222 1.00 94.25 85 THR A C 1
ATOM 620 O O . THR A 1 85 ? 4.599 -24.249 -11.228 1.00 94.25 85 THR A O 1
ATOM 623 N N . LEU A 1 86 ? 4.979 -22.347 -10.090 1.00 92.62 86 LEU A N 1
ATOM 624 C CA . LEU A 1 86 ? 5.056 -22.983 -8.768 1.00 92.62 86 LEU A CA 1
ATOM 625 C C . LEU A 1 86 ? 3.744 -23.658 -8.350 1.00 92.62 86 LEU A C 1
ATOM 627 O O . LEU A 1 86 ? 3.788 -24.652 -7.624 1.00 92.62 86 LEU A O 1
ATOM 631 N N . LEU A 1 87 ? 2.604 -23.128 -8.800 1.00 94.38 87 LEU A N 1
ATOM 632 C CA . LEU A 1 87 ? 1.270 -23.655 -8.506 1.00 94.38 87 LEU A CA 1
ATOM 633 C C . LEU A 1 87 ? 0.882 -24.859 -9.379 1.00 94.38 87 LEU A C 1
ATOM 635 O O . LEU A 1 87 ? -0.044 -25.592 -9.029 1.00 94.38 87 LEU A O 1
ATOM 639 N N . LEU A 1 88 ? 1.578 -25.108 -10.494 1.00 93.94 88 LEU A N 1
ATOM 640 C CA . LEU A 1 88 ? 1.270 -26.246 -11.359 1.00 93.94 88 LEU A CA 1
ATOM 641 C C . LEU A 1 88 ? 1.438 -27.569 -10.607 1.00 93.94 88 LEU A C 1
ATOM 643 O O . LEU A 1 88 ? 2.468 -27.827 -9.985 1.00 93.94 88 LEU A O 1
ATOM 647 N N . LYS A 1 89 ? 0.421 -28.434 -10.717 1.00 93.69 89 LYS A N 1
ATOM 648 C CA . LYS A 1 89 ? 0.372 -29.763 -10.082 1.00 93.69 89 LYS A CA 1
ATOM 649 C C . LYS A 1 89 ? 0.497 -29.732 -8.549 1.00 93.69 89 LYS A C 1
ATOM 651 O O . LYS A 1 89 ? 0.797 -30.763 -7.949 1.00 93.69 89 LYS A O 1
ATOM 656 N N . ARG A 1 90 ? 0.276 -28.577 -7.913 1.00 94.12 90 ARG A N 1
ATOM 657 C CA . ARG A 1 90 ? 0.151 -28.478 -6.456 1.00 94.12 90 ARG A CA 1
ATOM 658 C C . ARG A 1 90 ? -1.234 -28.904 -6.006 1.00 94.12 90 ARG A C 1
ATOM 660 O O . ARG A 1 90 ? -2.197 -28.845 -6.769 1.00 94.12 90 ARG A O 1
ATOM 667 N N . ASP A 1 91 ? -1.312 -29.328 -4.752 1.00 96.00 91 ASP A N 1
ATOM 668 C CA . ASP A 1 91 ? -2.592 -29.561 -4.107 1.00 96.00 91 ASP A CA 1
ATOM 669 C C . ASP A 1 91 ? -3.357 -28.234 -4.003 1.00 96.00 91 ASP A C 1
ATOM 671 O O . ASP A 1 91 ? -2.778 -27.194 -3.679 1.00 96.00 91 ASP A O 1
ATOM 675 N N . LEU A 1 92 ? -4.663 -28.260 -4.274 1.00 94.38 92 LEU A N 1
ATOM 676 C CA . LEU A 1 92 ? -5.502 -27.061 -4.228 1.00 94.38 92 LEU A CA 1
ATOM 677 C C . LEU A 1 92 ? -5.494 -26.407 -2.838 1.00 94.38 92 LEU A C 1
ATOM 679 O O . LEU A 1 92 ? -5.620 -25.189 -2.736 1.00 94.38 92 LEU A O 1
ATOM 683 N N . ARG A 1 93 ? -5.293 -27.193 -1.775 1.00 91.62 93 ARG A N 1
ATOM 684 C CA . ARG A 1 93 ? -5.200 -26.704 -0.391 1.00 91.62 93 ARG A CA 1
ATOM 685 C C . ARG A 1 93 ? -3.977 -25.815 -0.162 1.00 91.62 93 ARG A C 1
ATOM 687 O O . ARG A 1 93 ? -4.029 -24.921 0.678 1.00 91.62 93 ARG A O 1
ATOM 694 N N . ASP A 1 94 ? -2.915 -26.008 -0.940 1.00 94.69 94 ASP A N 1
ATOM 695 C CA . ASP A 1 94 ? -1.677 -25.236 -0.816 1.00 94.69 94 ASP A CA 1
ATOM 696 C C . ASP A 1 94 ? -1.727 -23.918 -1.600 1.00 94.69 94 ASP A C 1
ATOM 698 O O . ASP A 1 94 ? -0.917 -23.023 -1.356 1.00 94.69 94 ASP A O 1
ATOM 702 N N . ALA A 1 95 ? -2.666 -23.767 -2.541 1.00 94.88 95 ALA A N 1
ATOM 703 C CA . ALA A 1 95 ? -2.698 -22.623 -3.451 1.00 94.88 95 ALA A CA 1
ATOM 704 C C . ALA A 1 95 ? -2.823 -21.282 -2.710 1.00 94.88 95 ALA A C 1
ATOM 706 O O . ALA A 1 95 ? -2.103 -20.331 -3.027 1.00 94.88 95 ALA A O 1
ATOM 707 N N . GLY A 1 96 ? -3.668 -21.223 -1.674 1.00 93.44 96 GLY A N 1
ATOM 708 C CA . GLY A 1 96 ? -3.815 -20.039 -0.821 1.00 93.44 96 GLY A CA 1
ATOM 709 C C . GLY A 1 96 ? -2.518 -19.693 -0.089 1.00 93.44 96 GLY A C 1
ATOM 710 O O . GLY A 1 96 ? -2.041 -18.566 -0.177 1.00 93.44 96 GLY A O 1
ATOM 711 N N . LEU A 1 97 ? -1.887 -20.687 0.541 1.00 92.62 97 LEU A N 1
ATOM 712 C CA . LEU A 1 97 ? -0.640 -20.502 1.289 1.00 92.62 97 LEU A CA 1
ATOM 713 C C . LEU A 1 97 ? 0.521 -20.067 0.390 1.00 92.62 97 LEU A C 1
ATOM 715 O O . LEU A 1 97 ? 1.291 -19.183 0.759 1.00 92.62 97 LEU A O 1
ATOM 719 N N . ILE A 1 98 ? 0.645 -20.665 -0.798 1.00 95.00 98 ILE A N 1
ATOM 720 C CA . ILE A 1 98 ? 1.689 -20.317 -1.767 1.00 95.00 98 ILE A CA 1
ATOM 721 C C . ILE A 1 98 ? 1.451 -18.902 -2.298 1.00 95.00 98 ILE A C 1
ATOM 723 O O . ILE A 1 98 ? 2.365 -18.075 -2.265 1.00 95.00 98 ILE A O 1
ATOM 727 N N . SER A 1 99 ? 0.229 -18.605 -2.749 1.00 94.25 99 SER A N 1
ATOM 728 C CA . SER A 1 99 ? -0.115 -17.301 -3.326 1.00 94.25 99 SER A CA 1
ATOM 729 C C . SER A 1 99 ? 0.026 -16.158 -2.318 1.00 94.25 99 SER A C 1
ATOM 731 O O . SER A 1 99 ? 0.516 -15.095 -2.693 1.00 94.25 99 SER A O 1
ATOM 733 N N . ALA A 1 100 ? -0.274 -16.384 -1.034 1.00 94.62 100 ALA A N 1
ATOM 734 C CA . ALA A 1 100 ? -0.085 -15.400 0.034 1.00 94.62 100 ALA A CA 1
ATOM 735 C C . ALA A 1 100 ? 1.360 -14.882 0.131 1.00 94.62 100 ALA A C 1
ATOM 737 O O . ALA A 1 100 ? 1.595 -13.734 0.491 1.00 94.62 100 ALA A O 1
ATOM 738 N N . THR A 1 101 ? 2.351 -15.703 -0.230 1.00 93.62 101 THR A N 1
ATOM 739 C CA . THR A 1 101 ? 3.767 -15.295 -0.184 1.00 93.62 101 THR A CA 1
ATOM 740 C C . THR A 1 101 ? 4.185 -14.397 -1.348 1.00 93.62 101 THR A C 1
ATOM 742 O O . THR A 1 101 ? 5.291 -13.852 -1.327 1.00 93.62 101 THR A O 1
ATOM 745 N N . ALA A 1 102 ? 3.322 -14.209 -2.352 1.00 92.25 102 ALA A N 1
ATOM 746 C CA . ALA A 1 102 ? 3.614 -13.374 -3.512 1.00 92.25 102 ALA A CA 1
ATOM 747 C C . ALA A 1 102 ? 3.878 -11.911 -3.135 1.00 92.25 102 ALA A C 1
ATOM 749 O O . ALA A 1 102 ? 4.609 -11.224 -3.851 1.00 92.25 102 ALA A O 1
ATOM 750 N N . SER A 1 103 ? 3.360 -11.448 -1.994 1.00 90.62 103 SER A N 1
ATOM 751 C CA . SER A 1 103 ? 3.634 -10.125 -1.444 1.00 90.62 103 SER A CA 1
ATOM 752 C C . SER A 1 103 ? 3.617 -10.157 0.081 1.00 90.62 103 SER A C 1
ATOM 754 O O . SER A 1 103 ? 2.662 -10.627 0.683 1.00 90.62 103 SER A O 1
ATOM 756 N N . GLY A 1 104 ? 4.648 -9.592 0.717 1.00 88.50 104 GLY A N 1
ATOM 757 C CA . GLY A 1 104 ? 4.678 -9.414 2.175 1.00 88.50 104 GLY A CA 1
ATOM 758 C C . GLY A 1 104 ? 3.814 -8.250 2.675 1.00 88.50 104 GLY A C 1
ATOM 759 O O . GLY A 1 104 ? 3.746 -8.018 3.877 1.00 88.50 104 GLY A O 1
ATOM 760 N N . ILE A 1 105 ? 3.195 -7.498 1.762 1.00 90.25 105 ILE A N 1
ATOM 761 C CA . ILE A 1 105 ? 2.255 -6.425 2.088 1.00 90.25 105 ILE A CA 1
ATOM 762 C C . ILE A 1 105 ? 0.842 -6.966 1.910 1.00 90.25 105 ILE A C 1
ATOM 764 O O . ILE A 1 105 ? 0.145 -7.143 2.893 1.00 90.25 105 ILE A O 1
ATOM 768 N N . CYS A 1 106 ? 0.458 -7.326 0.684 1.00 92.38 106 CYS A N 1
ATOM 769 C CA . CYS A 1 106 ? -0.904 -7.732 0.330 1.00 92.38 106 CYS A CA 1
ATOM 770 C C . CYS A 1 106 ? -1.109 -9.259 0.274 1.00 92.38 106 CYS A C 1
ATOM 772 O O . CYS A 1 106 ? -1.924 -9.753 -0.505 1.00 92.38 106 CYS A O 1
ATOM 774 N N . GLY A 1 107 ? -0.382 -10.022 1.096 1.00 92.75 107 GLY A N 1
ATOM 775 C CA . GLY A 1 107 ? -0.454 -11.488 1.113 1.00 92.75 107 GLY A CA 1
ATOM 776 C C . GLY A 1 107 ? -1.865 -12.026 1.373 1.00 92.75 107 GLY A C 1
ATOM 777 O O . GLY A 1 107 ? -2.342 -12.880 0.627 1.00 92.75 107 GLY A O 1
ATOM 778 N N . GLY A 1 108 ? -2.586 -11.436 2.331 1.00 93.06 108 GLY A N 1
ATOM 779 C CA . GLY A 1 108 ? -3.983 -11.786 2.616 1.00 93.06 108 GLY A CA 1
ATOM 780 C C . GLY A 1 108 ? -4.934 -11.602 1.432 1.00 93.06 108 GLY A C 1
ATOM 781 O O . GLY A 1 108 ? -5.881 -12.368 1.258 1.00 93.06 108 GLY A O 1
ATOM 782 N N . VAL A 1 109 ? -4.661 -10.624 0.560 1.00 95.38 109 VAL A N 1
ATOM 783 C CA . VAL A 1 109 ? -5.443 -10.400 -0.667 1.00 95.38 109 VAL A CA 1
ATOM 784 C C . VAL A 1 109 ? -5.235 -11.552 -1.645 1.00 95.38 109 VAL A C 1
ATOM 786 O O . VAL A 1 109 ? -6.201 -12.042 -2.233 1.00 95.38 109 VAL A O 1
ATOM 789 N N . HIS A 1 110 ? -3.993 -12.021 -1.795 1.00 96.19 110 HIS A N 1
ATOM 790 C CA . HIS A 1 110 ? -3.689 -13.178 -2.634 1.00 96.19 110 HIS A CA 1
ATOM 791 C C . HIS A 1 110 ? -4.362 -14.451 -2.107 1.00 96.19 110 HIS A C 1
ATOM 793 O O . HIS A 1 110 ? -4.992 -15.157 -2.894 1.00 96.19 110 HIS A O 1
ATOM 799 N N . ALA A 1 111 ? -4.317 -14.706 -0.795 1.00 94.50 111 ALA A N 1
ATOM 800 C CA . ALA A 1 111 ? -4.983 -15.862 -0.196 1.00 94.50 111 ALA A CA 1
ATOM 801 C C . ALA A 1 111 ? -6.509 -15.810 -0.352 1.00 94.50 111 ALA A C 1
ATOM 803 O O . ALA A 1 111 ? -7.122 -16.794 -0.772 1.00 94.50 111 ALA A O 1
ATOM 804 N N . ALA A 1 112 ? -7.125 -14.655 -0.076 1.00 94.81 112 ALA A N 1
ATOM 805 C CA . ALA A 1 112 ? -8.565 -14.461 -0.233 1.00 94.81 112 ALA A CA 1
ATOM 806 C C . ALA A 1 112 ? -9.004 -14.677 -1.689 1.00 94.81 112 ALA A C 1
ATOM 808 O O . ALA A 1 112 ? -9.966 -15.406 -1.939 1.00 94.81 112 ALA A O 1
ATOM 809 N N . THR A 1 113 ? -8.252 -14.120 -2.642 1.00 96.31 113 THR A N 1
ATOM 810 C CA . THR A 1 113 ? -8.505 -14.301 -4.078 1.00 96.31 113 THR A CA 1
ATOM 811 C C . THR A 1 113 ? -8.335 -15.765 -4.482 1.00 96.31 113 THR A C 1
ATOM 813 O O . THR A 1 113 ? -9.176 -16.312 -5.190 1.00 96.31 113 THR A O 1
ATOM 816 N N . SER A 1 114 ? -7.290 -16.439 -3.991 1.00 96.12 114 SER A N 1
ATOM 817 C CA . SER A 1 114 ? -7.076 -17.867 -4.239 1.00 96.12 114 SER A CA 1
ATOM 818 C C . SER A 1 114 ? -8.249 -18.704 -3.730 1.00 96.12 114 SER A C 1
ATOM 820 O O . SER A 1 114 ? -8.715 -19.586 -4.448 1.00 96.12 114 SER A O 1
ATOM 822 N N . ALA A 1 115 ? -8.756 -18.426 -2.526 1.00 94.94 115 ALA A N 1
ATOM 823 C CA . ALA A 1 115 ? -9.919 -19.119 -1.981 1.00 94.94 115 ALA A CA 1
ATOM 824 C C . ALA A 1 115 ? -11.163 -18.902 -2.857 1.00 94.94 115 ALA A C 1
ATOM 826 O O . ALA A 1 115 ? -11.830 -19.870 -3.207 1.00 94.94 115 ALA A O 1
ATOM 827 N N . GLN A 1 116 ? -11.431 -17.664 -3.285 1.00 96.56 116 GLN A N 1
ATOM 828 C CA . GLN A 1 116 ? -12.559 -17.344 -4.171 1.00 96.56 116 GLN A CA 1
ATOM 829 C C . GLN A 1 116 ? -12.463 -18.052 -5.530 1.00 96.56 116 GLN A C 1
ATOM 831 O O . GLN A 1 116 ? -13.460 -18.571 -6.033 1.00 96.56 116 GLN A O 1
ATOM 836 N N . CYS A 1 117 ? -11.263 -18.127 -6.112 1.00 96.69 117 CYS A N 1
ATOM 837 C CA . CYS A 1 117 ? -11.030 -18.860 -7.355 1.00 96.69 117 CYS A CA 1
ATOM 838 C C . CYS A 1 117 ? -11.314 -20.361 -7.199 1.00 96.69 117 CYS A C 1
ATOM 840 O O . CYS A 1 117 ? -11.945 -20.957 -8.071 1.00 96.69 117 CYS A O 1
ATOM 842 N N . LEU A 1 118 ? -10.880 -20.970 -6.091 1.00 96.19 118 LEU A N 1
ATOM 843 C CA . LEU A 1 118 ? -11.137 -22.385 -5.807 1.00 96.19 118 LEU A CA 1
ATOM 844 C C . LEU A 1 118 ? -12.616 -22.656 -5.528 1.00 96.19 118 LEU A C 1
ATOM 846 O O . LEU A 1 118 ? -13.157 -23.637 -6.031 1.00 96.19 118 LEU A O 1
ATOM 850 N N . GLU A 1 119 ? -13.284 -21.783 -4.773 1.00 96.50 119 GLU A N 1
ATOM 851 C CA . GLU A 1 119 ? -14.724 -21.870 -4.514 1.00 96.50 119 GLU A CA 1
ATOM 852 C C . GLU A 1 119 ? -15.518 -21.860 -5.823 1.00 96.50 119 GLU A C 1
ATOM 854 O O . GLU A 1 119 ? -16.381 -22.712 -6.031 1.00 96.50 119 GLU A O 1
ATOM 859 N N . MET A 1 120 ? -15.167 -20.949 -6.735 1.00 97.31 120 MET A N 1
ATOM 860 C CA . MET A 1 120 ? -15.763 -20.873 -8.065 1.00 97.31 120 MET A CA 1
ATOM 861 C C . MET A 1 120 ? -15.478 -22.134 -8.892 1.00 97.31 120 MET A C 1
ATOM 863 O O . MET A 1 120 ? -16.401 -22.692 -9.481 1.00 97.31 120 MET A O 1
ATOM 867 N N . ALA A 1 121 ? -14.228 -22.605 -8.922 1.00 96.88 121 ALA A N 1
ATOM 868 C CA . ALA A 1 121 ? -13.831 -23.773 -9.710 1.00 96.88 121 ALA A CA 1
ATOM 869 C C . ALA A 1 121 ? -14.476 -25.082 -9.220 1.00 96.88 121 ALA A C 1
ATOM 871 O O . ALA A 1 121 ? -14.767 -25.965 -10.023 1.00 96.88 121 ALA A O 1
ATOM 872 N N . LEU A 1 122 ? -14.704 -25.204 -7.910 1.00 96.75 122 LEU A N 1
ATOM 873 C CA . LEU A 1 122 ? -15.276 -26.393 -7.273 1.00 96.75 122 LEU A CA 1
ATOM 874 C C . LEU A 1 122 ? -16.797 -26.298 -7.064 1.00 96.75 122 LEU A C 1
ATOM 876 O O . LEU A 1 122 ? -17.402 -27.245 -6.565 1.00 96.75 122 LEU A O 1
ATOM 880 N N . GLY A 1 123 ? -17.426 -25.169 -7.411 1.00 97.12 123 GLY A N 1
ATOM 881 C CA . GLY A 1 123 ? -18.858 -24.944 -7.190 1.00 97.12 123 GLY A CA 1
ATOM 882 C C . GLY A 1 123 ? -19.254 -24.877 -5.709 1.00 97.12 123 GLY A C 1
ATOM 883 O O . GLY A 1 123 ? -20.390 -25.198 -5.355 1.00 97.12 123 GLY A O 1
ATOM 884 N N . ILE A 1 124 ? -18.330 -24.480 -4.829 1.00 96.88 124 ILE A N 1
ATOM 885 C CA . ILE A 1 124 ? -18.556 -24.400 -3.383 1.00 96.88 124 ILE A CA 1
ATOM 886 C C . ILE A 1 124 ? -19.327 -23.120 -3.059 1.00 96.88 124 ILE A C 1
ATOM 888 O O . ILE A 1 124 ? -18.923 -22.018 -3.423 1.00 96.88 124 ILE A O 1
ATOM 892 N N . ARG A 1 125 ? -20.425 -23.253 -2.307 1.00 96.06 125 ARG A N 1
ATOM 893 C CA . ARG A 1 125 ? -21.140 -22.103 -1.741 1.00 96.06 125 ARG A CA 1
ATOM 894 C C . ARG A 1 125 ? -20.577 -21.756 -0.371 1.00 96.06 125 ARG A C 1
ATOM 896 O O . ARG A 1 125 ? -20.783 -22.496 0.589 1.00 96.06 125 ARG A O 1
ATOM 903 N N . THR A 1 126 ? -19.901 -20.618 -0.271 1.00 95.38 126 THR A N 1
ATOM 904 C CA . THR A 1 126 ? -19.329 -20.167 0.997 1.00 95.38 126 THR A CA 1
ATOM 905 C C . THR A 1 126 ? -20.421 -19.734 1.982 1.00 95.38 126 THR A C 1
ATOM 907 O O . THR A 1 126 ? -21.310 -18.965 1.605 1.00 95.38 126 THR A O 1
ATOM 910 N N . PRO A 1 127 ? -20.355 -20.152 3.258 1.00 97.12 127 PRO A N 1
ATOM 911 C CA . PRO A 1 127 ? -21.270 -19.663 4.280 1.00 97.12 127 PRO A CA 1
ATOM 912 C C . PRO A 1 127 ? -21.183 -18.134 4.450 1.00 97.12 127 PRO A C 1
ATOM 914 O O . PRO A 1 127 ? -20.079 -17.580 4.382 1.00 97.12 127 PRO A O 1
ATOM 917 N N . PRO A 1 128 ? -22.296 -17.439 4.759 1.00 97.44 128 PRO A N 1
ATOM 918 C CA . PRO A 1 128 ? -22.299 -15.986 4.954 1.00 97.44 128 PRO A CA 1
ATOM 919 C C . PRO A 1 128 ? -21.271 -15.490 5.980 1.00 97.44 128 PRO A C 1
ATOM 921 O O . PRO A 1 128 ? -20.616 -14.474 5.756 1.00 97.44 128 PRO A O 1
ATOM 924 N N . LEU A 1 129 ? -21.059 -16.240 7.069 1.00 96.88 129 LEU A N 1
ATOM 925 C CA . LEU A 1 129 ? -20.056 -15.907 8.083 1.00 96.88 129 LEU A CA 1
ATOM 926 C C . LEU A 1 129 ? -18.630 -15.890 7.510 1.00 96.88 129 LEU A C 1
ATOM 928 O O . LEU A 1 129 ? -17.853 -14.998 7.829 1.00 96.88 129 LEU A O 1
ATOM 932 N N . ALA A 1 130 ? -18.287 -16.829 6.627 1.00 95.25 130 ALA A N 1
ATOM 933 C CA . ALA A 1 130 ? -16.966 -16.875 6.004 1.00 95.25 130 ALA A CA 1
ATOM 934 C C . ALA A 1 130 ? -16.756 -15.727 4.998 1.00 95.25 130 ALA A C 1
ATOM 936 O O . ALA A 1 130 ? -15.641 -15.231 4.842 1.00 95.25 130 ALA A O 1
ATOM 937 N N . ILE A 1 131 ? -17.819 -15.248 4.343 1.00 96.31 131 ILE A N 1
ATOM 938 C CA . ILE A 1 131 ? -17.766 -14.016 3.538 1.00 96.31 131 ILE A CA 1
ATOM 939 C C . ILE A 1 131 ? -17.521 -12.806 4.449 1.00 96.31 131 ILE A C 1
ATOM 941 O O . ILE A 1 131 ? -16.636 -12.000 4.171 1.00 96.31 131 ILE A O 1
ATOM 945 N N . LEU A 1 132 ? -18.246 -12.709 5.568 1.00 97.31 132 LEU A N 1
ATOM 946 C CA . LEU A 1 132 ? -18.078 -11.623 6.534 1.00 97.31 132 LEU A CA 1
ATOM 947 C C . LEU A 1 132 ? -16.654 -11.579 7.109 1.00 97.31 132 LEU A C 1
ATOM 949 O O . LEU A 1 132 ? -16.043 -10.514 7.126 1.00 97.31 132 LEU A O 1
ATOM 953 N N . MET A 1 133 ? -16.104 -12.723 7.525 1.00 95.75 133 MET A N 1
ATOM 954 C CA . MET A 1 133 ? -14.733 -12.803 8.045 1.00 95.75 133 MET A CA 1
ATOM 955 C C . MET A 1 133 ? -13.701 -12.348 7.008 1.00 95.75 133 MET A C 1
ATOM 957 O O . MET A 1 133 ? -12.820 -11.553 7.332 1.00 95.75 133 MET A O 1
ATOM 961 N N . ARG A 1 134 ? -13.842 -12.772 5.744 1.00 94.88 134 ARG A N 1
ATOM 962 C CA . ARG A 1 134 ? -12.967 -12.309 4.653 1.00 94.88 134 ARG A CA 1
ATOM 963 C C . ARG A 1 134 ? -13.078 -10.804 4.422 1.00 94.88 134 ARG A C 1
ATOM 965 O O . ARG A 1 134 ? -12.057 -10.146 4.260 1.00 94.88 134 ARG A O 1
ATOM 972 N N . ASN A 1 135 ? -14.284 -10.243 4.468 1.00 96.94 135 ASN A N 1
ATOM 973 C CA . ASN A 1 135 ? -14.477 -8.801 4.311 1.00 96.94 135 ASN A CA 1
ATOM 974 C C . ASN A 1 135 ? -13.816 -8.004 5.444 1.00 96.94 135 ASN A C 1
ATOM 976 O O . ASN A 1 135 ? -13.196 -6.979 5.177 1.00 96.94 135 ASN A O 1
ATOM 980 N N . LEU A 1 136 ? -13.899 -8.479 6.691 1.00 96.81 136 LEU A N 1
ATOM 981 C CA . LEU A 1 136 ? -13.223 -7.843 7.828 1.00 96.81 136 LEU A CA 1
ATOM 982 C C . LEU A 1 136 ? -11.695 -7.912 7.701 1.00 96.81 136 LEU A C 1
ATOM 984 O O . LEU A 1 136 ? -11.017 -6.916 7.951 1.00 96.81 136 LEU A O 1
ATOM 988 N N . LEU A 1 137 ? -11.157 -9.053 7.261 1.00 95.31 137 LEU A N 1
ATOM 989 C CA . LEU A 1 137 ? -9.726 -9.209 6.985 1.00 95.31 137 LEU A CA 1
ATOM 990 C C . LEU A 1 137 ? -9.247 -8.237 5.902 1.00 95.31 137 LEU A C 1
ATOM 992 O O . LEU A 1 137 ? -8.278 -7.507 6.110 1.00 95.31 137 LEU A O 1
ATOM 996 N N . LEU A 1 138 ? -9.958 -8.169 4.774 1.00 95.75 138 LEU A N 1
ATOM 997 C CA . LEU A 1 138 ? -9.632 -7.248 3.684 1.00 95.75 138 LEU A CA 1
ATOM 998 C C . LEU A 1 138 ? -9.796 -5.779 4.100 1.00 95.75 138 LEU A C 1
ATOM 1000 O O . LEU A 1 138 ? -9.007 -4.938 3.681 1.00 95.75 138 LEU A O 1
ATOM 1004 N N . ALA A 1 139 ? -10.755 -5.453 4.970 1.00 96.88 139 ALA A N 1
ATOM 1005 C CA . ALA A 1 139 ? -10.878 -4.110 5.536 1.00 96.88 139 ALA A CA 1
ATOM 1006 C C . ALA A 1 139 ? -9.659 -3.736 6.398 1.00 96.88 139 ALA A C 1
ATOM 1008 O O . ALA A 1 139 ? -9.120 -2.639 6.253 1.00 96.88 139 ALA A O 1
ATOM 1009 N N . CYS A 1 140 ? -9.171 -4.653 7.242 1.00 95.75 140 CYS A N 1
ATOM 1010 C CA . CYS A 1 140 ? -7.942 -4.438 8.014 1.00 95.75 140 CYS A CA 1
ATOM 1011 C C . CYS A 1 140 ? -6.726 -4.247 7.093 1.00 95.75 140 CYS A C 1
ATOM 1013 O O . CYS A 1 140 ? -5.903 -3.363 7.332 1.00 95.75 140 CYS A O 1
ATOM 1015 N N . GLN A 1 141 ? -6.646 -5.028 6.010 1.00 94.75 141 GLN A N 1
ATOM 1016 C CA . GLN A 1 141 ? -5.616 -4.882 4.983 1.00 94.75 141 GLN A CA 1
ATOM 1017 C C . GLN A 1 141 ? -5.659 -3.493 4.330 1.00 94.75 141 GLN A C 1
ATOM 1019 O O . GLN A 1 141 ? -4.627 -2.833 4.235 1.00 94.75 141 GLN A O 1
ATOM 1024 N N . TYR A 1 142 ? -6.844 -3.017 3.936 1.00 96.06 142 TYR A N 1
ATOM 1025 C CA . TYR A 1 142 ? -7.003 -1.684 3.351 1.00 96.06 142 TYR A CA 1
ATOM 1026 C C . TYR A 1 142 ? -6.548 -0.575 4.297 1.00 96.06 142 TYR A C 1
ATOM 1028 O O . TYR A 1 142 ? -5.859 0.346 3.862 1.00 96.06 142 TYR A O 1
ATOM 1036 N N . LEU A 1 143 ? -6.895 -0.670 5.584 1.00 95.44 143 LEU A N 1
ATOM 1037 C CA . LEU A 1 143 ? -6.465 0.305 6.587 1.00 95.44 143 LEU A CA 1
ATOM 1038 C C . LEU A 1 143 ? -4.941 0.326 6.738 1.00 95.44 143 LEU A C 1
ATOM 1040 O O . LEU A 1 143 ? -4.352 1.404 6.770 1.00 95.44 143 LEU A O 1
ATOM 1044 N N . ASN A 1 144 ? -4.292 -0.842 6.778 1.00 95.38 144 ASN A N 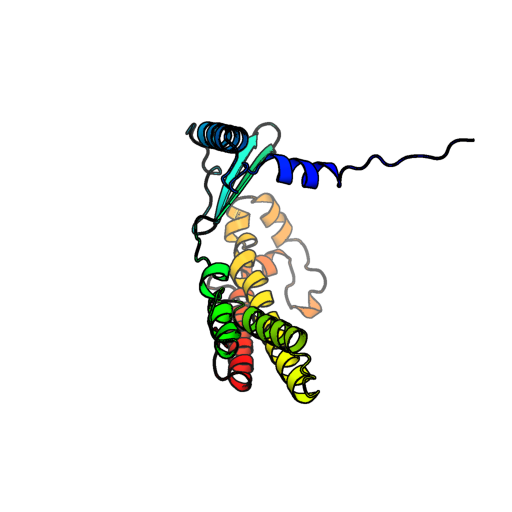1
ATOM 1045 C CA . ASN A 1 144 ? -2.832 -0.914 6.808 1.00 95.38 144 ASN A CA 1
ATOM 1046 C C . ASN A 1 144 ? -2.208 -0.304 5.541 1.00 95.38 144 ASN A C 1
ATOM 1048 O O . ASN A 1 144 ? -1.317 0.539 5.638 1.00 95.38 144 ASN A O 1
ATOM 1052 N N . ASP A 1 145 ? -2.659 -0.739 4.364 1.00 95.31 145 ASP A N 1
ATOM 1053 C CA . ASP A 1 145 ? -2.003 -0.419 3.096 1.00 95.31 145 ASP A CA 1
ATOM 1054 C C . ASP A 1 145 ? -2.187 1.049 2.712 1.00 95.31 145 ASP A C 1
ATOM 1056 O O . ASP A 1 145 ? -1.223 1.693 2.296 1.00 95.31 145 ASP A O 1
ATOM 1060 N N . ALA A 1 146 ? -3.387 1.604 2.899 1.00 95.50 146 ALA A N 1
ATOM 1061 C CA . ALA A 1 146 ? -3.665 3.001 2.581 1.00 95.50 146 ALA A CA 1
ATOM 1062 C C . ALA A 1 146 ? -2.831 3.952 3.449 1.00 95.50 146 ALA A C 1
ATOM 1064 O O . ALA A 1 146 ? -2.209 4.878 2.929 1.00 95.50 146 ALA A O 1
ATOM 1065 N N . VAL A 1 147 ? -2.771 3.697 4.760 1.00 95.94 147 VAL A N 1
ATOM 1066 C CA . VAL A 1 147 ? -2.001 4.519 5.704 1.00 95.94 147 VAL A CA 1
ATOM 1067 C C . VAL A 1 147 ? -0.503 4.410 5.424 1.00 95.94 147 VAL A C 1
ATOM 1069 O O . VAL A 1 147 ? 0.185 5.428 5.332 1.00 95.94 147 VAL A O 1
ATOM 1072 N N . MET A 1 148 ? -0.004 3.189 5.214 1.00 94.94 148 MET A N 1
ATOM 1073 C CA . MET A 1 148 ? 1.395 2.954 4.863 1.00 94.94 148 MET A CA 1
ATOM 1074 C C . MET A 1 148 ? 1.782 3.679 3.575 1.00 94.94 148 MET A C 1
ATOM 1076 O O . MET A 1 148 ? 2.809 4.355 3.533 1.00 94.94 148 MET A O 1
ATOM 1080 N N . HIS A 1 149 ? 0.964 3.556 2.530 1.00 94.44 149 HIS A N 1
ATOM 1081 C CA . HIS A 1 149 ? 1.228 4.215 1.260 1.00 94.44 149 HIS A CA 1
ATOM 1082 C C . HIS A 1 149 ? 1.256 5.736 1.425 1.00 94.44 149 HIS A C 1
ATOM 1084 O O . HIS A 1 149 ? 2.239 6.374 1.058 1.00 94.44 149 HIS A O 1
ATOM 1090 N N . LEU A 1 150 ? 0.205 6.317 2.009 1.00 95.12 150 LEU A N 1
ATOM 1091 C CA . LEU A 1 150 ? 0.043 7.768 2.079 1.00 95.12 150 LEU A CA 1
ATOM 1092 C C . LEU A 1 150 ? 1.084 8.449 2.961 1.00 95.12 150 LEU A C 1
ATOM 1094 O O . LEU A 1 150 ? 1.636 9.461 2.549 1.00 95.12 150 LEU A O 1
ATOM 1098 N N . PHE A 1 151 ? 1.359 7.917 4.150 1.00 95.62 151 PHE A N 1
ATOM 1099 C CA . PHE A 1 151 ? 2.160 8.632 5.146 1.00 95.62 151 PHE A CA 1
ATOM 1100 C C . PHE A 1 151 ? 3.578 8.093 5.285 1.00 95.62 151 PHE A C 1
ATOM 1102 O O . PHE A 1 151 ? 4.485 8.858 5.588 1.00 95.62 151 PHE A O 1
ATOM 1109 N N . VAL A 1 152 ? 3.798 6.795 5.053 1.00 93.19 152 VAL A N 1
ATOM 1110 C CA . VAL A 1 152 ? 5.113 6.176 5.289 1.00 93.19 152 VAL A CA 1
ATOM 1111 C C . VAL A 1 152 ? 5.947 6.078 4.017 1.00 93.19 152 VAL A C 1
ATOM 1113 O O . VAL A 1 152 ? 7.172 6.222 4.092 1.00 93.19 152 VAL A O 1
ATOM 1116 N N . LEU A 1 153 ? 5.305 5.816 2.874 1.00 91.62 153 LEU A N 1
ATOM 1117 C CA . LEU A 1 153 ? 5.967 5.675 1.577 1.00 91.62 153 LEU A CA 1
ATOM 1118 C C . LEU A 1 153 ? 5.964 6.990 0.793 1.00 91.62 153 LEU A C 1
ATOM 1120 O O . LEU A 1 153 ? 7.037 7.529 0.558 1.00 91.62 153 LEU A O 1
ATOM 1124 N N . SER A 1 154 ? 4.789 7.512 0.428 1.00 93.69 154 SER A N 1
ATOM 1125 C CA . SER A 1 154 ? 4.662 8.717 -0.408 1.00 93.69 154 SER A CA 1
ATOM 1126 C C . SER A 1 154 ? 4.708 10.023 0.381 1.00 93.69 154 SER A C 1
ATOM 1128 O O . SER A 1 154 ? 5.135 11.041 -0.148 1.00 93.69 154 SER A O 1
ATOM 1130 N N . GLY A 1 155 ? 4.271 10.025 1.641 1.00 94.50 155 GLY A N 1
ATOM 1131 C CA . GLY A 1 155 ? 4.242 11.220 2.493 1.00 94.50 155 GLY A CA 1
ATOM 1132 C C . GLY A 1 155 ? 5.580 11.969 2.542 1.00 94.50 155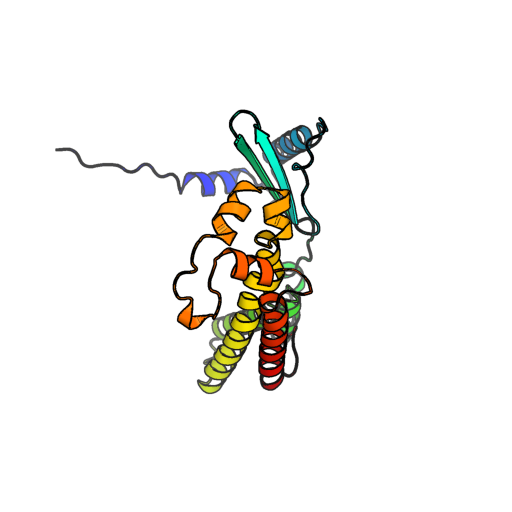 GLY A C 1
ATOM 1133 O O . GLY A 1 155 ? 5.586 13.176 2.296 1.00 94.50 155 GLY A O 1
ATOM 1134 N N . PRO A 1 156 ? 6.717 11.274 2.749 1.00 93.62 156 PRO A N 1
ATOM 1135 C CA . PRO A 1 156 ? 8.040 11.890 2.754 1.00 93.62 156 PRO A CA 1
ATOM 1136 C C . PRO A 1 156 ? 8.460 12.574 1.444 1.00 93.62 156 PRO A C 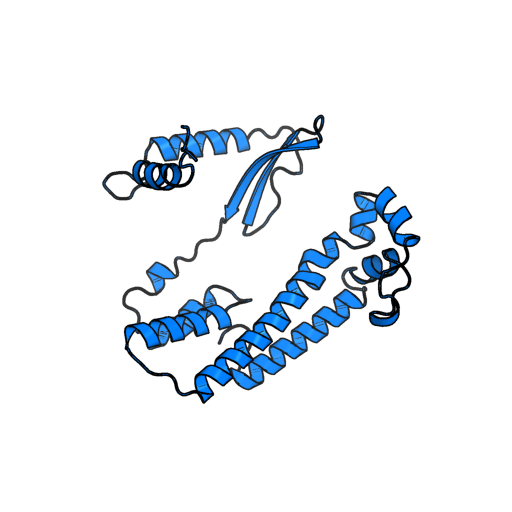1
ATOM 1138 O O . PRO A 1 156 ? 9.399 13.360 1.465 1.00 93.62 156 PRO A O 1
ATOM 1141 N N . ASP A 1 157 ? 7.790 12.331 0.315 1.00 93.94 157 ASP A N 1
ATOM 1142 C CA . ASP A 1 157 ? 8.053 13.081 -0.924 1.00 93.94 157 ASP A CA 1
ATOM 1143 C C . ASP A 1 157 ? 7.480 14.513 -0.858 1.00 93.94 157 ASP A C 1
ATOM 1145 O O . ASP A 1 157 ? 7.939 15.411 -1.566 1.00 93.94 157 ASP A O 1
ATOM 1149 N N . TYR A 1 158 ? 6.495 14.743 0.018 1.00 95.50 158 TYR A N 1
ATOM 1150 C CA . TYR A 1 158 ? 5.835 16.036 0.256 1.00 95.50 158 TYR A CA 1
ATOM 1151 C C . TYR A 1 158 ? 6.312 16.738 1.535 1.00 95.50 158 TYR A C 1
ATOM 1153 O O . TYR A 1 158 ? 5.917 17.873 1.802 1.00 95.50 158 TYR A O 1
ATOM 1161 N N . ALA A 1 159 ? 7.162 16.064 2.300 1.00 96.12 159 ALA A N 1
ATOM 1162 C CA . ALA A 1 159 ? 7.860 16.552 3.477 1.00 96.12 159 ALA A CA 1
ATOM 1163 C C . ALA A 1 159 ? 8.498 17.937 3.284 1.00 96.12 159 ALA A C 1
ATOM 1165 O O . ALA A 1 159 ? 8.961 18.291 2.193 1.00 96.12 159 ALA A O 1
ATOM 1166 N N . GLU A 1 160 ? 8.599 18.706 4.367 1.00 95.06 160 GLU A N 1
ATOM 1167 C CA . GLU A 1 160 ? 9.234 20.028 4.361 1.00 95.06 160 GLU A CA 1
ATOM 1168 C C . GLU A 1 160 ? 10.650 19.979 3.766 1.00 95.06 160 GLU A C 1
ATOM 1170 O O . GLU A 1 160 ? 11.003 20.802 2.919 1.00 95.06 160 GLU A O 1
ATOM 1175 N N . THR A 1 161 ? 11.453 18.995 4.165 1.00 94.19 161 THR A N 1
ATOM 1176 C CA . THR A 1 161 ? 12.837 18.809 3.716 1.00 94.19 161 THR A CA 1
ATOM 1177 C C . THR A 1 161 ? 12.896 18.544 2.215 1.00 94.19 161 THR A C 1
ATOM 1179 O O . THR A 1 161 ? 13.702 19.159 1.512 1.00 94.19 161 THR A O 1
ATOM 1182 N N . ALA A 1 162 ? 12.015 17.678 1.706 1.00 93.56 162 ALA A N 1
ATOM 1183 C CA . ALA A 1 162 ? 11.949 17.332 0.289 1.00 93.56 162 ALA A CA 1
ATOM 1184 C C . ALA A 1 162 ? 11.539 18.542 -0.566 1.00 93.56 162 ALA A C 1
ATOM 1186 O O . ALA A 1 162 ? 12.185 18.860 -1.572 1.00 93.56 162 ALA A O 1
ATOM 1187 N N . ILE A 1 163 ? 10.515 19.282 -0.130 1.00 96.00 163 ILE A N 1
ATOM 1188 C CA . ILE A 1 163 ? 10.040 20.477 -0.832 1.00 96.00 163 ILE A CA 1
ATOM 1189 C C . ILE A 1 163 ? 11.068 21.609 -0.757 1.00 96.00 163 ILE A C 1
ATOM 1191 O O . ILE A 1 163 ? 11.347 22.238 -1.773 1.00 96.00 163 ILE A O 1
ATOM 1195 N N . ARG A 1 164 ? 11.710 21.858 0.390 1.00 95.19 164 ARG A N 1
ATOM 1196 C CA . ARG A 1 164 ? 12.775 22.875 0.499 1.00 95.19 164 ARG A CA 1
ATOM 1197 C C . ARG A 1 164 ? 14.002 22.548 -0.353 1.00 95.19 164 ARG A C 1
ATOM 1199 O O . ARG A 1 164 ? 14.683 23.470 -0.809 1.00 95.19 164 ARG A O 1
ATOM 1206 N N . ALA A 1 165 ? 14.302 21.267 -0.554 1.00 94.81 165 ALA A N 1
ATOM 1207 C CA . ALA A 1 165 ? 15.410 20.838 -1.401 1.00 94.81 165 ALA A CA 1
ATOM 1208 C C . ALA A 1 165 ? 15.119 21.044 -2.896 1.00 94.81 165 ALA A C 1
ATOM 1210 O O . ALA A 1 165 ? 16.034 21.366 -3.650 1.00 94.81 165 ALA A O 1
ATOM 1211 N N . THR A 1 166 ? 13.862 20.888 -3.321 1.00 93.25 166 THR A N 1
ATOM 1212 C CA . THR A 1 166 ? 13.489 20.835 -4.746 1.00 93.25 166 THR A CA 1
ATOM 1213 C C . THR A 1 166 ? 12.743 22.072 -5.254 1.00 93.25 166 THR A C 1
ATOM 1215 O O . THR A 1 166 ? 12.976 22.493 -6.382 1.00 93.25 166 THR A O 1
ATOM 1218 N N . ASN A 1 167 ? 11.863 22.667 -4.443 1.00 94.12 167 ASN A N 1
ATOM 1219 C CA . ASN A 1 167 ? 10.933 23.739 -4.817 1.00 94.12 167 ASN A CA 1
ATOM 1220 C C . ASN A 1 167 ? 10.721 24.716 -3.635 1.00 94.12 167 ASN A C 1
ATOM 1222 O O . ASN A 1 167 ? 9.671 24.735 -2.980 1.00 94.12 167 ASN A O 1
ATOM 1226 N N . ARG A 1 168 ? 11.729 25.542 -3.320 1.00 94.94 168 ARG A N 1
ATOM 1227 C CA . ARG A 1 168 ? 11.701 26.469 -2.163 1.00 94.94 168 ARG A CA 1
ATOM 1228 C C . ARG A 1 168 ? 10.534 27.455 -2.205 1.00 94.94 168 ARG A C 1
ATOM 1230 O O . ARG A 1 168 ? 9.980 27.808 -1.168 1.00 94.94 168 ARG A O 1
ATOM 1237 N N . GLU A 1 169 ? 10.145 27.882 -3.395 1.00 95.56 169 GLU A N 1
ATOM 1238 C CA . GLU A 1 169 ? 9.018 28.777 -3.630 1.00 95.56 169 GLU A CA 1
ATOM 1239 C C . GLU A 1 169 ? 7.672 28.153 -3.242 1.00 95.56 169 GLU A C 1
ATOM 1241 O O . GLU A 1 169 ? 6.762 28.872 -2.821 1.00 95.56 169 GLU A O 1
ATOM 1246 N N . ILE A 1 170 ? 7.539 26.825 -3.346 1.00 96.12 170 ILE A N 1
ATOM 1247 C CA . ILE A 1 170 ? 6.349 26.106 -2.881 1.00 96.12 170 ILE A CA 1
ATOM 1248 C C . ILE A 1 170 ? 6.310 26.128 -1.357 1.00 96.12 170 ILE A C 1
ATOM 1250 O O . ILE A 1 170 ? 5.257 26.419 -0.792 1.00 96.12 170 ILE A O 1
ATOM 1254 N N . TRP A 1 171 ? 7.450 25.908 -0.693 1.00 96.75 171 TRP A N 1
ATOM 1255 C CA . TRP A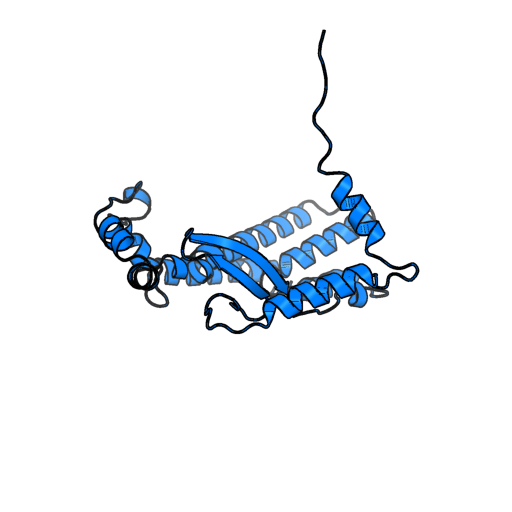 1 171 ? 7.530 25.978 0.766 1.00 96.75 171 TRP A CA 1
ATOM 1256 C C . TRP A 1 171 ? 7.101 27.351 1.298 1.00 96.75 171 TRP A C 1
ATOM 1258 O O . TRP A 1 171 ? 6.214 27.421 2.144 1.00 96.75 171 TRP A O 1
ATOM 1268 N N . THR A 1 172 ? 7.643 28.448 0.753 1.00 96.06 172 THR A N 1
ATOM 1269 C CA . THR A 1 172 ? 7.277 29.811 1.183 1.00 96.06 172 THR A CA 1
ATOM 1270 C C . THR A 1 172 ? 5.769 30.058 1.105 1.00 96.06 172 THR A C 1
ATOM 1272 O O . THR A 1 172 ? 5.194 30.651 2.018 1.00 96.06 172 THR A O 1
ATOM 1275 N N . LYS A 1 173 ? 5.113 29.569 0.045 1.00 97.25 173 LYS A N 1
ATOM 1276 C CA . LYS A 1 173 ? 3.653 29.655 -0.097 1.00 97.25 173 LYS A CA 1
ATOM 1277 C C . LYS A 1 173 ? 2.936 28.752 0.904 1.00 97.25 173 LYS A C 1
ATOM 1279 O O . LYS A 1 173 ? 1.997 29.200 1.553 1.00 97.25 173 LYS A O 1
ATOM 1284 N N . ALA A 1 174 ? 3.374 27.503 1.052 1.00 96.94 174 ALA A N 1
ATOM 1285 C CA . ALA A 1 174 ? 2.758 26.528 1.947 1.00 96.94 174 ALA A CA 1
ATOM 1286 C C . ALA A 1 174 ? 2.787 26.985 3.413 1.00 96.94 174 ALA A C 1
ATOM 1288 O O . ALA A 1 174 ? 1.782 26.846 4.107 1.00 96.94 174 ALA A O 1
ATOM 1289 N N . SER A 1 175 ? 3.888 27.591 3.872 1.00 95.94 175 SER A N 1
ATOM 1290 C CA . SER A 1 175 ? 4.011 28.103 5.245 1.00 95.94 175 SER A CA 1
ATOM 1291 C C . SER A 1 175 ? 2.990 29.193 5.581 1.00 95.94 175 SER A C 1
ATOM 1293 O O . SER A 1 175 ? 2.653 29.363 6.749 1.00 95.94 175 SER A O 1
ATOM 1295 N N . GLN A 1 176 ? 2.498 29.922 4.576 1.00 96.81 176 GLN A N 1
ATOM 1296 C CA . GLN A 1 176 ? 1.544 31.025 4.738 1.00 96.81 176 GLN A CA 1
ATOM 1297 C C . GLN A 1 176 ? 0.112 30.634 4.344 1.00 96.81 176 GLN A C 1
ATOM 1299 O O . GLN A 1 176 ? -0.845 31.280 4.765 1.00 96.81 176 GLN A O 1
ATOM 1304 N N . ALA A 1 177 ? -0.049 29.591 3.528 1.00 97.50 177 ALA A N 1
ATOM 1305 C CA . ALA A 1 177 ? -1.345 29.162 3.026 1.00 97.50 177 ALA A CA 1
ATOM 1306 C C . ALA A 1 177 ? -2.176 28.516 4.149 1.00 97.50 177 ALA A C 1
ATOM 1308 O O . ALA A 1 177 ? -1.734 27.509 4.714 1.00 97.50 177 ALA A O 1
ATOM 1309 N N . PRO A 1 178 ? -3.383 29.031 4.458 1.00 97.56 178 PRO A N 1
ATOM 1310 C CA . PRO A 1 178 ? -4.252 28.412 5.449 1.00 97.56 178 PRO A CA 1
ATOM 1311 C C . PRO A 1 178 ? -4.698 27.027 4.973 1.00 97.56 178 PRO A C 1
ATOM 1313 O O . PRO A 1 178 ? -5.049 26.836 3.805 1.00 97.56 178 PRO A O 1
ATOM 1316 N N . ALA A 1 179 ? -4.703 26.051 5.878 1.00 97.38 179 ALA A N 1
ATOM 1317 C CA . ALA A 1 179 ? -5.193 24.719 5.561 1.00 97.38 179 ALA A CA 1
ATOM 1318 C C . ALA A 1 179 ? -6.726 24.699 5.569 1.00 97.38 179 ALA A C 1
ATOM 1320 O O . ALA A 1 179 ? -7.386 25.094 6.536 1.00 97.38 179 ALA A O 1
ATOM 1321 N N . ARG A 1 180 ? -7.316 24.208 4.478 1.00 96.25 180 ARG A N 1
ATOM 1322 C CA . ARG A 1 180 ? -8.763 24.005 4.410 1.00 96.25 180 ARG A CA 1
ATOM 1323 C C . ARG A 1 180 ? -9.158 22.888 5.378 1.00 96.25 180 ARG A C 1
ATOM 1325 O O . ARG A 1 180 ? -8.564 21.822 5.334 1.00 96.25 180 ARG A O 1
ATOM 1332 N N . HIS A 1 181 ? -10.215 23.114 6.161 1.00 96.50 181 HIS A N 1
ATOM 1333 C CA . HIS A 1 181 ? -10.690 22.202 7.214 1.00 96.50 181 HIS A CA 1
ATOM 1334 C C . HIS A 1 181 ? -9.741 22.072 8.419 1.00 96.50 181 HIS A C 1
ATOM 1336 O O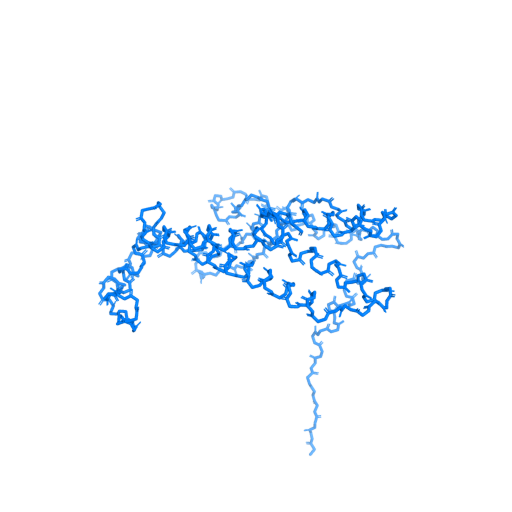 . HIS A 1 181 ? -9.760 21.052 9.102 1.00 96.50 181 HIS A O 1
ATOM 1342 N N . ALA A 1 182 ? -8.990 23.134 8.741 1.00 96.38 182 ALA A N 1
ATOM 1343 C CA . ALA A 1 182 ? -8.140 23.210 9.934 1.00 96.38 182 ALA A CA 1
ATOM 1344 C C . ALA A 1 182 ? -8.833 22.769 11.238 1.00 96.38 182 ALA A C 1
ATOM 1346 O O . ALA A 1 182 ? -8.185 22.215 12.118 1.00 96.38 182 ALA A O 1
ATOM 1347 N N . THR A 1 183 ? -10.151 22.952 11.356 1.00 96.62 183 THR A N 1
ATOM 1348 C CA . THR A 1 183 ? -10.944 22.505 12.512 1.00 96.62 183 THR A CA 1
ATOM 1349 C C . THR A 1 183 ? -11.067 20.983 12.640 1.00 96.62 183 THR A C 1
ATOM 1351 O O . THR A 1 183 ? -11.354 20.501 13.729 1.00 96.62 183 THR A O 1
ATOM 1354 N N . VAL A 1 184 ? -10.859 20.227 11.558 1.00 96.50 184 VAL A N 1
ATOM 1355 C CA . VAL A 1 184 ? -10.952 18.757 11.535 1.00 96.50 184 VAL A CA 1
ATOM 1356 C C . VAL A 1 184 ? -9.621 18.115 11.914 1.00 96.50 184 VAL A C 1
ATOM 1358 O O . VAL A 1 184 ? -9.597 17.185 12.710 1.00 96.50 184 VAL A O 1
ATOM 1361 N N . HIS A 1 185 ? -8.517 18.601 11.344 1.00 94.25 185 HIS A N 1
ATOM 1362 C CA . HIS A 1 185 ? -7.193 17.980 11.488 1.00 94.25 185 HIS A CA 1
ATOM 1363 C C . HIS A 1 185 ? -6.221 18.785 12.369 1.00 94.25 185 HIS A C 1
ATOM 1365 O O . HIS A 1 185 ? -5.111 18.338 12.618 1.00 94.25 185 HIS A O 1
ATOM 1371 N N . GLY A 1 186 ? -6.599 19.977 12.839 1.00 95.81 186 GLY A N 1
ATOM 1372 C CA . GLY A 1 186 ? -5.822 20.757 13.811 1.00 95.81 186 GLY A CA 1
ATOM 1373 C C . GLY A 1 186 ? -4.601 21.503 13.257 1.00 95.81 186 GLY A C 1
ATOM 1374 O O . GLY A 1 186 ? -3.870 22.120 14.026 1.00 95.81 186 GLY A O 1
ATOM 1375 N N . HIS A 1 187 ? -4.382 21.498 11.939 1.00 96.62 187 HIS A N 1
ATOM 1376 C CA . HIS A 1 187 ? -3.261 22.207 11.309 1.00 96.62 187 HIS A CA 1
ATOM 1377 C C . HIS A 1 187 ? -3.736 23.532 10.719 1.00 96.62 187 HIS A C 1
ATOM 1379 O O . HIS A 1 187 ? -4.645 23.545 9.893 1.00 96.62 187 HIS A O 1
ATOM 1385 N N . ALA A 1 188 ? -3.119 24.642 11.129 1.00 96.94 188 ALA A N 1
ATOM 1386 C CA . ALA A 1 188 ? -3.511 25.979 10.681 1.00 96.94 188 ALA A CA 1
ATOM 1387 C C . ALA A 1 188 ? -3.082 26.278 9.235 1.00 96.94 188 ALA A C 1
ATOM 1389 O O . ALA A 1 188 ? -3.807 26.953 8.503 1.00 96.94 188 ALA A O 1
ATOM 1390 N N . THR A 1 189 ? -1.922 25.770 8.811 1.00 98.12 189 THR A N 1
ATOM 1391 C CA . THR A 1 189 ? -1.346 26.027 7.484 1.00 98.12 189 THR A CA 1
ATOM 1392 C C . THR A 1 189 ? -0.996 24.736 6.760 1.00 98.12 189 THR A C 1
ATOM 1394 O O . THR A 1 189 ? -0.822 23.687 7.380 1.00 98.12 189 THR A O 1
ATOM 1397 N N . ILE A 1 190 ? -0.874 24.810 5.433 1.00 97.94 190 ILE A N 1
ATOM 1398 C CA . ILE A 1 190 ? -0.398 23.681 4.624 1.00 97.94 190 ILE A CA 1
ATOM 1399 C C . ILE A 1 190 ? 1.028 23.309 5.029 1.00 97.94 190 ILE A C 1
ATOM 1401 O O . ILE A 1 190 ? 1.323 22.130 5.177 1.00 97.94 190 ILE A O 1
ATOM 1405 N N . GLY A 1 191 ? 1.888 24.297 5.289 1.00 96.88 191 GLY A N 1
ATOM 1406 C CA . GLY A 1 191 ? 3.250 24.069 5.767 1.00 96.88 191 GLY A CA 1
ATOM 1407 C C . GLY A 1 191 ? 3.285 23.236 7.047 1.00 96.88 191 GLY A C 1
ATOM 1408 O O . GLY A 1 191 ? 4.068 22.300 7.115 1.00 96.88 191 GLY A O 1
ATOM 1409 N N . ALA A 1 192 ? 2.375 23.492 7.996 1.00 96.94 192 ALA A N 1
ATOM 1410 C CA . ALA A 1 192 ? 2.265 22.682 9.208 1.00 96.94 192 ALA A CA 1
ATOM 1411 C C . ALA A 1 192 ? 1.905 21.216 8.913 1.00 96.94 192 ALA A C 1
ATOM 1413 O O . ALA A 1 192 ? 2.386 20.337 9.609 1.00 96.94 192 ALA A O 1
ATOM 1414 N N . ILE A 1 193 ? 1.105 20.934 7.878 1.00 97.00 193 ILE A N 1
ATOM 1415 C CA . ILE A 1 193 ? 0.826 19.552 7.449 1.00 97.00 193 ILE A CA 1
ATOM 1416 C C . ILE A 1 193 ? 2.084 18.919 6.845 1.00 97.00 193 ILE A C 1
ATOM 1418 O O . ILE A 1 193 ? 2.413 17.787 7.182 1.00 97.00 193 ILE A O 1
ATOM 1422 N N . LEU A 1 194 ? 2.789 19.637 5.964 1.00 96.75 194 LEU A N 1
ATOM 1423 C CA . LEU A 1 194 ? 3.978 19.111 5.285 1.00 96.75 194 LEU A CA 1
ATOM 1424 C C . LEU A 1 194 ? 5.105 18.789 6.272 1.00 96.75 194 LEU A C 1
ATOM 1426 O O . LEU A 1 194 ? 5.728 17.744 6.138 1.00 96.75 194 LEU A O 1
ATOM 1430 N N . THR A 1 195 ? 5.321 19.630 7.288 1.00 96.31 195 THR A N 1
ATOM 1431 C CA . THR A 1 195 ? 6.296 19.368 8.361 1.00 96.31 195 THR A CA 1
ATOM 1432 C C . THR A 1 195 ? 5.967 18.091 9.142 1.00 96.31 195 THR A C 1
ATOM 1434 O O . THR A 1 195 ? 6.863 17.425 9.641 1.00 96.31 195 THR A O 1
ATOM 1437 N N . GLU A 1 196 ? 4.696 17.704 9.245 1.00 96.50 196 GLU A N 1
ATOM 1438 C CA . GLU A 1 196 ? 4.281 16.515 10.002 1.00 96.50 196 GLU A CA 1
ATOM 1439 C C . GLU A 1 196 ? 4.425 15.208 9.203 1.00 96.50 196 GLU A C 1
ATOM 1441 O O . GLU A 1 196 ? 4.292 14.119 9.770 1.00 96.50 196 GLU A O 1
ATOM 1446 N N . LEU A 1 197 ? 4.725 15.303 7.901 1.00 96.38 197 LEU A N 1
ATOM 1447 C CA . LEU A 1 197 ? 5.060 14.169 7.032 1.00 96.38 197 LEU A CA 1
ATOM 1448 C C . LEU A 1 197 ? 6.541 13.759 7.130 1.00 96.38 197 LEU A C 1
ATOM 1450 O O . LEU A 1 197 ? 6.947 12.764 6.523 1.00 96.38 197 LEU A O 1
ATOM 1454 N N . GLU A 1 198 ? 7.346 14.494 7.900 1.00 93.88 198 GLU A N 1
ATOM 1455 C CA . GLU A 1 198 ? 8.776 14.241 8.065 1.00 93.88 198 GLU A CA 1
ATOM 1456 C C . GLU A 1 198 ? 9.057 12.875 8.681 1.00 93.88 198 GLU A C 1
ATOM 1458 O O . GLU A 1 198 ? 8.536 12.502 9.734 1.00 93.88 198 GLU A O 1
ATOM 1463 N N . ARG A 1 199 ? 10.009 12.156 8.086 1.00 89.69 199 ARG A N 1
ATOM 1464 C CA . ARG A 1 199 ? 10.563 10.943 8.685 1.00 89.69 199 ARG A CA 1
ATOM 1465 C C . ARG A 1 199 ? 11.781 11.285 9.561 1.00 89.69 199 ARG A C 1
ATOM 1467 O O . ARG A 1 199 ? 12.671 11.984 9.086 1.00 89.69 199 ARG A O 1
ATOM 1474 N N . PRO A 1 200 ? 11.922 10.717 10.775 1.00 83.50 200 PRO A N 1
ATOM 1475 C CA . PRO A 1 200 ? 10.951 9.899 11.511 1.00 83.50 200 PRO A CA 1
ATOM 1476 C C . PRO A 1 200 ? 10.083 10.713 12.488 1.00 83.50 200 PRO A C 1
ATOM 1478 O O . PRO A 1 200 ? 9.281 10.126 13.205 1.00 83.50 200 PRO A O 1
ATOM 1481 N N . ALA A 1 201 ? 10.313 12.024 12.590 1.00 83.12 201 ALA A N 1
ATOM 1482 C CA . ALA A 1 201 ? 9.862 12.838 13.718 1.00 83.12 201 ALA A CA 1
ATOM 1483 C C . ALA A 1 201 ? 8.479 13.484 13.536 1.00 83.12 201 ALA A C 1
ATOM 1485 O O . ALA A 1 201 ? 7.921 13.972 14.516 1.00 83.12 201 ALA A O 1
ATOM 1486 N N . GLY A 1 202 ? 7.934 13.506 12.319 1.00 93.50 202 GLY A N 1
ATOM 1487 C CA . GLY A 1 202 ? 6.620 14.072 12.041 1.00 93.50 202 GLY A CA 1
ATOM 1488 C C . GLY A 1 202 ? 5.508 13.273 12.720 1.00 93.50 202 GLY A C 1
ATOM 1489 O O . GLY A 1 202 ? 5.503 12.039 12.706 1.00 93.50 202 GLY A O 1
ATOM 1490 N N . ARG A 1 203 ? 4.543 13.963 13.325 1.00 95.50 203 ARG A N 1
ATOM 1491 C CA . ARG A 1 203 ? 3.430 13.351 14.053 1.00 95.50 203 ARG A CA 1
ATOM 1492 C C . ARG A 1 203 ? 2.526 12.544 13.135 1.00 95.50 203 ARG A C 1
ATOM 1494 O O . ARG A 1 203 ? 2.142 11.449 13.527 1.00 95.50 203 ARG A O 1
ATOM 1501 N N . LEU A 1 204 ? 2.209 13.032 11.931 1.00 95.75 204 LEU A N 1
ATOM 1502 C CA . LEU A 1 204 ? 1.389 12.273 10.974 1.00 95.75 204 LEU A CA 1
ATOM 1503 C C . LEU A 1 204 ? 2.114 11.001 10.520 1.00 95.75 204 LEU A C 1
ATOM 1505 O O . LEU A 1 204 ? 1.489 9.950 10.384 1.00 95.75 204 LEU A O 1
ATOM 1509 N N . PHE A 1 205 ? 3.437 11.069 10.345 1.00 95.56 205 PHE A N 1
ATOM 1510 C CA . PHE A 1 205 ? 4.259 9.890 10.074 1.00 95.56 205 PHE A CA 1
ATOM 1511 C C . PHE A 1 205 ? 4.227 8.888 11.244 1.00 95.56 205 PHE A C 1
ATOM 1513 O O . PHE A 1 205 ? 4.013 7.694 11.031 1.00 95.56 205 PHE A O 1
ATOM 1520 N N . ALA A 1 206 ? 4.405 9.354 12.483 1.00 95.31 206 ALA A N 1
ATOM 1521 C CA . ALA A 1 206 ? 4.391 8.501 13.673 1.00 95.31 206 ALA A CA 1
ATOM 1522 C C . ALA A 1 206 ? 3.009 7.872 13.934 1.00 95.31 206 ALA A C 1
ATOM 1524 O O . ALA A 1 206 ? 2.906 6.666 14.156 1.00 95.31 206 ALA A O 1
ATOM 1525 N N . GLU A 1 207 ? 1.940 8.662 13.834 1.00 95.94 207 GLU A N 1
ATOM 1526 C CA . GLU A 1 207 ? 0.560 8.199 13.990 1.00 95.94 207 GLU A CA 1
ATOM 1527 C C . GLU A 1 207 ? 0.198 7.156 12.926 1.00 95.94 207 GLU A C 1
ATOM 1529 O O . GLU A 1 207 ? -0.433 6.144 13.233 1.00 95.94 207 GLU A O 1
ATOM 1534 N N . ALA A 1 208 ? 0.680 7.329 11.693 1.00 96.19 208 ALA A N 1
ATOM 1535 C CA . ALA A 1 208 ? 0.514 6.333 10.644 1.00 96.19 208 ALA A CA 1
ATOM 1536 C C . ALA A 1 208 ? 1.157 4.983 11.003 1.00 96.19 208 ALA A C 1
ATOM 1538 O O . ALA A 1 208 ? 0.552 3.935 10.760 1.00 96.19 208 ALA A O 1
ATOM 1539 N N . LEU A 1 209 ? 2.343 4.980 11.622 1.00 95.62 209 LEU A N 1
ATOM 1540 C CA . LEU A 1 209 ? 2.975 3.743 12.093 1.00 95.62 209 LEU A CA 1
ATOM 1541 C C . LEU A 1 209 ? 2.136 3.050 13.175 1.00 95.62 209 LEU A C 1
ATOM 1543 O O . LEU A 1 209 ? 1.988 1.824 13.145 1.00 95.62 209 LEU A O 1
ATOM 1547 N N . ASP A 1 210 ? 1.543 3.816 14.090 1.00 96.75 210 ASP A N 1
ATOM 1548 C CA . ASP A 1 210 ? 0.645 3.279 15.113 1.00 96.75 210 ASP A CA 1
ATOM 1549 C C . ASP A 1 210 ? -0.654 2.727 14.520 1.00 96.75 210 ASP A C 1
ATOM 1551 O O . ASP A 1 210 ? -1.076 1.620 14.869 1.00 96.75 210 ASP A O 1
ATOM 1555 N N . MET A 1 211 ? -1.259 3.435 13.567 1.00 96.94 211 MET A N 1
ATOM 1556 C CA . MET A 1 211 ? -2.436 2.958 12.841 1.00 96.94 211 MET A CA 1
ATOM 1557 C C . MET A 1 211 ? -2.142 1.666 12.073 1.00 96.94 211 MET A C 1
ATOM 1559 O O . MET A 1 211 ? -2.928 0.718 12.136 1.00 96.94 211 MET A O 1
ATOM 1563 N N . MET A 1 212 ? -0.990 1.579 11.403 1.00 96.56 212 MET A N 1
ATOM 1564 C CA . MET A 1 212 ? -0.546 0.350 10.740 1.00 96.56 212 MET A CA 1
ATOM 1565 C C . MET A 1 212 ? -0.378 -0.793 11.746 1.00 96.56 212 MET A C 1
ATOM 1567 O O . MET A 1 212 ? -0.824 -1.911 11.491 1.00 96.56 212 MET A O 1
ATOM 1571 N N . ARG A 1 213 ? 0.226 -0.532 12.913 1.00 96.75 213 ARG A N 1
ATOM 1572 C CA . ARG A 1 213 ? 0.367 -1.528 13.986 1.00 96.75 213 ARG A CA 1
ATOM 1573 C C . ARG A 1 213 ? -0.997 -2.038 14.458 1.00 96.75 213 ARG A C 1
ATOM 1575 O O . ARG A 1 213 ? -1.167 -3.249 14.599 1.00 96.75 213 ARG A O 1
ATOM 1582 N N . LEU A 1 214 ? -1.964 -1.145 14.672 1.00 97.25 214 LEU A N 1
ATOM 1583 C CA . LEU A 1 214 ? -3.324 -1.503 15.087 1.00 97.25 214 LEU A CA 1
ATOM 1584 C C . LEU A 1 214 ? -4.058 -2.320 14.018 1.00 97.25 214 LEU A C 1
ATOM 1586 O O . LEU A 1 214 ? -4.637 -3.355 14.342 1.00 97.25 214 LEU A O 1
ATOM 1590 N N . ALA A 1 215 ? -3.982 -1.910 12.750 1.00 96.69 215 ALA A N 1
ATOM 1591 C CA . ALA A 1 215 ? -4.592 -2.636 11.639 1.00 96.69 215 ALA A CA 1
ATOM 1592 C C . ALA A 1 215 ? -4.039 -4.067 11.520 1.00 96.69 215 ALA A C 1
ATOM 1594 O O . ALA A 1 215 ? -4.800 -5.023 11.368 1.00 96.69 215 ALA A O 1
ATOM 1595 N N . ARG A 1 216 ? -2.720 -4.239 11.675 1.00 95.81 216 ARG A N 1
ATOM 1596 C CA . ARG A 1 216 ? -2.063 -5.558 11.661 1.00 95.81 216 ARG A CA 1
ATOM 1597 C C . ARG A 1 216 ? -2.427 -6.413 12.870 1.00 95.81 216 ARG A C 1
ATOM 1599 O O . ARG A 1 216 ? -2.585 -7.620 12.724 1.00 95.81 216 ARG A O 1
ATOM 1606 N N . ALA A 1 217 ? -2.571 -5.809 14.049 1.00 96.56 217 ALA A N 1
ATOM 1607 C CA . ALA A 1 217 ? -3.021 -6.518 15.245 1.00 96.56 217 ALA A CA 1
ATOM 1608 C C . ALA A 1 217 ? -4.468 -7.010 15.088 1.00 96.56 217 ALA A C 1
ATOM 1610 O O . ALA A 1 217 ? -4.745 -8.177 15.351 1.00 96.56 217 ALA A O 1
ATOM 1611 N N . ALA A 1 218 ? -5.370 -6.157 14.589 1.00 96.25 218 ALA A N 1
ATOM 1612 C CA . ALA A 1 218 ? -6.750 -6.535 14.288 1.00 96.25 218 ALA A CA 1
ATOM 1613 C C . ALA A 1 218 ? -6.816 -7.663 13.248 1.00 96.25 218 ALA A C 1
ATOM 1615 O O . ALA A 1 218 ? -7.538 -8.641 13.433 1.00 96.25 218 ALA A O 1
ATOM 1616 N N . TYR A 1 219 ? -5.996 -7.575 12.198 1.00 95.94 219 TYR A N 1
ATOM 1617 C CA . TYR A 1 219 ? -5.865 -8.637 11.207 1.00 95.94 219 TYR A CA 1
ATOM 1618 C C . TYR A 1 219 ? -5.387 -9.956 11.842 1.00 95.94 219 TYR A C 1
ATOM 1620 O O . TYR A 1 219 ? -5.975 -11.010 11.608 1.00 95.94 219 TYR A O 1
ATOM 1628 N N . ALA A 1 220 ? -4.354 -9.909 12.688 1.00 95.31 220 ALA A N 1
ATOM 1629 C CA . ALA A 1 220 ? -3.804 -11.092 13.347 1.00 95.31 220 ALA A CA 1
ATOM 1630 C C . ALA A 1 220 ? -4.797 -11.763 14.313 1.00 95.31 220 ALA A C 1
ATOM 1632 O O . ALA A 1 220 ? -4.759 -12.981 14.456 1.00 95.31 220 ALA A O 1
ATOM 1633 N N . LEU A 1 221 ? -5.720 -11.016 14.927 1.00 95.25 221 LEU A N 1
ATOM 1634 C CA . LEU A 1 221 ? -6.796 -11.604 15.737 1.00 95.25 221 LEU A CA 1
ATOM 1635 C C . LEU A 1 221 ? -7.760 -12.460 14.903 1.00 95.25 221 LEU A C 1
ATOM 1637 O O . LEU A 1 221 ? -8.310 -13.433 15.410 1.00 95.25 221 LEU A O 1
ATOM 1641 N N . LEU A 1 222 ? -7.960 -12.103 13.633 1.00 92.50 222 LEU A N 1
ATOM 1642 C CA . LEU A 1 222 ? -8.884 -12.787 12.731 1.00 92.50 222 LEU A CA 1
ATOM 1643 C C . LEU A 1 222 ? -8.214 -13.931 11.952 1.00 92.50 222 LEU A C 1
ATOM 1645 O O . LEU A 1 222 ? -8.845 -14.958 11.717 1.00 92.50 222 LEU A O 1
ATOM 1649 N N . ALA A 1 223 ? -6.951 -13.762 11.551 1.00 91.12 223 ALA A N 1
ATOM 1650 C CA . ALA A 1 223 ? -6.232 -14.703 10.684 1.00 91.12 223 ALA A CA 1
ATOM 1651 C C . ALA A 1 223 ? -4.994 -15.357 11.329 1.00 91.12 223 ALA A C 1
ATOM 1653 O O . ALA A 1 223 ? -4.229 -16.064 10.673 1.00 91.12 223 ALA A O 1
ATOM 1654 N N . GLY A 1 224 ? -4.771 -15.133 12.623 1.00 93.00 224 GLY A N 1
ATOM 1655 C CA . GLY A 1 224 ? -3.689 -15.726 13.412 1.00 93.00 224 GLY A CA 1
ATOM 1656 C C . GLY A 1 224 ? -2.349 -14.990 13.317 1.00 93.00 224 GLY A C 1
ATOM 1657 O O . GLY A 1 224 ? -1.621 -14.933 14.306 1.00 93.00 224 GLY A O 1
ATOM 1658 N N . LYS A 1 225 ? -2.001 -14.402 12.163 1.00 92.06 225 LYS A N 1
ATOM 1659 C CA . LYS A 1 225 ? -0.781 -13.588 12.003 1.00 92.06 225 LYS A CA 1
ATOM 1660 C C . LYS A 1 225 ? -0.891 -12.584 10.855 1.00 92.06 225 LYS A C 1
ATOM 1662 O O . LYS A 1 225 ? -1.729 -12.720 9.981 1.00 92.06 225 LYS A O 1
ATOM 1667 N N . TYR A 1 226 ? 0.020 -11.618 10.826 1.00 89.88 226 TYR A N 1
ATOM 1668 C CA . TYR A 1 226 ? 0.276 -10.729 9.690 1.00 89.88 226 TYR A CA 1
ATOM 1669 C C . TYR A 1 226 ? 1.802 -10.647 9.508 1.00 89.88 226 TYR A C 1
ATOM 1671 O O . TYR A 1 226 ? 2.493 -10.532 10.525 1.00 89.88 226 TYR A O 1
ATOM 1679 N N . PRO A 1 227 ? 2.374 -10.722 8.286 1.00 72.75 227 PRO A N 1
ATOM 1680 C CA . PRO A 1 227 ? 1.728 -10.529 6.979 1.00 72.75 227 PRO A CA 1
ATOM 1681 C C . PRO A 1 227 ? 1.010 -11.729 6.340 1.00 72.75 227 PRO A C 1
ATOM 1683 O O . PRO A 1 227 ? -0.033 -11.524 5.733 1.00 72.75 227 PRO A O 1
ATOM 1686 N N . ASN A 1 228 ? 1.507 -12.967 6.429 1.00 74.50 228 ASN A N 1
ATOM 1687 C CA . ASN A 1 228 ? 0.951 -14.026 5.566 1.00 74.50 228 ASN A CA 1
ATOM 1688 C C . ASN A 1 228 ? -0.218 -14.762 6.237 1.00 74.50 228 ASN A C 1
ATOM 1690 O O . ASN A 1 228 ? -0.006 -15.456 7.234 1.00 74.50 228 ASN A O 1
ATOM 1694 N N . SER A 1 229 ? -1.413 -14.683 5.659 1.00 61.47 229 SER A N 1
ATOM 1695 C CA . SER A 1 229 ? -2.560 -15.560 5.947 1.00 61.47 229 SER A CA 1
ATOM 1696 C C . SER A 1 229 ? -3.221 -15.970 4.656 1.00 61.47 229 SER A C 1
ATOM 1698 O O . SER A 1 229 ? -3.260 -15.091 3.770 1.00 61.47 229 SER A O 1
#

pLDDT: mean 82.62, std 19.67, range [28.77, 98.12]